Protein AF-A0A956DGK1-F1 (afdb_monomer_lite)

Structure (mmCIF, N/CA/C/O backbone):
data_AF-A0A956DGK1-F1
#
_entry.id   AF-A0A956DGK1-F1
#
loop_
_atom_site.group_PDB
_atom_site.id
_atom_site.type_symbol
_atom_site.label_atom_id
_atom_site.label_alt_id
_atom_site.label_comp_id
_atom_site.label_asym_id
_atom_site.label_entity_id
_atom_site.label_seq_id
_atom_site.pdbx_PDB_ins_code
_atom_site.Cartn_x
_atom_site.Cartn_y
_atom_site.Cartn_z
_atom_site.occupancy
_atom_site.B_iso_or_equiv
_atom_site.auth_seq_id
_atom_site.auth_comp_id
_atom_site.auth_asym_id
_atom_site.auth_atom_id
_atom_site.pdbx_PDB_model_num
ATOM 1 N N . MET A 1 1 ? 42.092 -22.465 -58.057 1.00 45.69 1 MET A N 1
ATOM 2 C CA . MET A 1 1 ? 42.135 -22.242 -56.596 1.00 45.69 1 MET A CA 1
ATOM 3 C C . MET A 1 1 ? 40.710 -22.293 -56.076 1.00 45.69 1 MET A C 1
ATOM 5 O O . MET A 1 1 ? 39.963 -21.349 -56.299 1.00 45.69 1 MET A O 1
ATOM 9 N N . GLY A 1 2 ? 40.297 -23.423 -55.496 1.00 56.75 2 GLY A N 1
ATOM 10 C CA . GLY A 1 2 ? 38.993 -23.524 -54.842 1.00 56.75 2 GLY A CA 1
ATOM 11 C C . GLY A 1 2 ? 39.052 -22.753 -53.530 1.00 56.75 2 GLY A C 1
ATOM 12 O O . GLY A 1 2 ? 39.944 -23.005 -52.725 1.00 56.75 2 GLY A O 1
ATOM 13 N N . LYS A 1 3 ? 38.160 -21.780 -53.335 1.00 62.66 3 LYS A N 1
ATOM 14 C CA . LYS A 1 3 ? 37.975 -21.179 -52.013 1.00 62.66 3 LYS A CA 1
ATOM 15 C C . LYS A 1 3 ? 37.457 -22.295 -51.108 1.00 62.66 3 LYS A C 1
ATOM 17 O O . LYS A 1 3 ? 36.345 -22.768 -51.323 1.00 62.66 3 LYS A O 1
ATOM 22 N N . HIS A 1 4 ? 38.285 -22.762 -50.177 1.00 76.62 4 HIS A N 1
ATOM 23 C CA . HIS A 1 4 ? 37.820 -23.648 -49.119 1.00 76.62 4 HIS A CA 1
ATOM 24 C C . HIS A 1 4 ? 36.720 -22.904 -48.359 1.00 76.62 4 HIS A C 1
ATOM 26 O O . HIS A 1 4 ? 36.929 -21.782 -47.902 1.00 76.62 4 HIS A O 1
ATOM 32 N N . PHE A 1 5 ? 35.524 -23.488 -48.336 1.00 84.69 5 PHE A N 1
ATOM 33 C CA . PHE A 1 5 ? 34.435 -23.020 -47.494 1.00 84.69 5 PHE A CA 1
ATOM 34 C C . PHE A 1 5 ? 34.856 -23.223 -46.041 1.00 84.69 5 PHE A C 1
ATOM 36 O O . PHE A 1 5 ? 35.197 -24.343 -45.662 1.00 84.69 5 PHE A O 1
ATOM 43 N N . ASP A 1 6 ? 34.861 -22.139 -45.273 1.00 89.94 6 ASP A N 1
ATOM 44 C CA . ASP A 1 6 ? 35.128 -22.164 -43.843 1.00 89.94 6 ASP A CA 1
ATOM 45 C C . ASP A 1 6 ? 33.783 -22.158 -43.091 1.00 89.94 6 ASP A C 1
ATOM 47 O O . ASP A 1 6 ? 33.097 -21.128 -43.074 1.00 89.94 6 ASP A O 1
ATOM 51 N N . PRO A 1 7 ? 33.347 -23.306 -42.540 1.00 88.56 7 PRO A N 1
ATOM 52 C CA . PRO A 1 7 ? 32.088 -23.396 -41.813 1.00 88.56 7 PRO A CA 1
ATOM 53 C C . PRO A 1 7 ? 32.087 -22.556 -40.532 1.00 88.56 7 PRO A C 1
ATOM 55 O O . PRO A 1 7 ? 31.020 -22.078 -40.155 1.00 88.56 7 PRO A O 1
ATOM 58 N N . GLU A 1 8 ? 33.239 -22.335 -39.891 1.00 91.50 8 GLU A N 1
ATOM 59 C CA . GLU A 1 8 ? 33.319 -21.560 -38.646 1.00 91.50 8 GLU A CA 1
ATOM 60 C C . GLU A 1 8 ? 32.986 -20.091 -38.916 1.00 91.50 8 GLU A C 1
ATOM 62 O O . GLU A 1 8 ? 32.102 -19.528 -38.272 1.00 91.50 8 GLU A O 1
ATOM 67 N N . TRP A 1 9 ? 33.555 -19.514 -39.981 1.00 91.06 9 TRP A N 1
ATOM 68 C CA . TRP A 1 9 ? 33.209 -18.162 -40.432 1.00 91.06 9 TRP A CA 1
ATOM 69 C C . TRP A 1 9 ? 31.715 -17.999 -40.765 1.00 91.06 9 TRP A C 1
ATOM 71 O O . TRP A 1 9 ? 31.110 -16.958 -40.491 1.00 91.06 9 TRP A O 1
ATOM 81 N N . ALA A 1 10 ? 31.100 -19.015 -41.384 1.00 89.94 10 ALA A N 1
ATOM 82 C CA . ALA A 1 10 ? 29.681 -18.975 -41.733 1.00 89.94 10 ALA A CA 1
ATOM 83 C C . ALA A 1 10 ? 28.777 -19.032 -40.490 1.00 89.94 10 ALA A C 1
ATOM 85 O O . ALA A 1 10 ? 27.761 -18.334 -40.458 1.00 89.94 10 ALA A O 1
ATOM 86 N N . ILE A 1 11 ? 29.158 -19.823 -39.480 1.00 93.00 11 ILE A N 1
ATOM 87 C CA . ILE A 1 11 ? 28.457 -19.918 -38.193 1.00 93.00 11 ILE A CA 1
ATOM 88 C C . ILE A 1 11 ? 28.567 -18.594 -37.434 1.00 93.00 11 ILE A C 1
ATOM 90 O O . ILE A 1 11 ? 27.538 -18.022 -37.095 1.00 93.00 11 ILE A O 1
ATOM 94 N N . GLU A 1 12 ? 29.770 -18.037 -37.274 1.00 92.06 12 GLU A N 1
ATOM 95 C CA . GLU A 1 12 ? 29.965 -16.749 -36.588 1.00 92.06 12 GLU A CA 1
ATOM 96 C C . GLU A 1 12 ? 29.127 -15.629 -37.221 1.00 92.06 12 GLU A C 1
ATOM 98 O O . GLU A 1 12 ? 28.500 -14.816 -36.539 1.00 92.06 12 GLU A O 1
ATOM 103 N N . ARG A 1 13 ? 29.076 -15.586 -38.557 1.00 91.25 13 ARG A N 1
ATOM 104 C CA . ARG A 1 13 ? 28.290 -14.577 -39.271 1.00 91.25 13 ARG A CA 1
ATOM 105 C C . ARG A 1 13 ? 26.786 -14.798 -39.123 1.00 91.25 13 ARG A C 1
ATOM 107 O O . ARG A 1 13 ? 26.038 -13.819 -39.104 1.00 91.25 13 ARG A O 1
ATOM 114 N N . LEU A 1 14 ? 26.345 -16.051 -39.033 1.00 91.38 14 LEU A N 1
ATOM 115 C CA . LEU A 1 14 ? 24.956 -16.387 -38.745 1.00 91.38 14 LEU A CA 1
ATOM 116 C C . LEU A 1 14 ? 24.583 -15.969 -37.317 1.00 91.38 14 LEU A C 1
ATOM 118 O O . LEU A 1 14 ? 23.543 -15.339 -37.145 1.00 91.38 14 LEU A O 1
ATOM 122 N N . ASP A 1 15 ? 25.448 -16.225 -36.337 1.00 91.88 15 ASP A N 1
ATOM 123 C CA . ASP A 1 15 ? 25.237 -15.840 -34.939 1.00 91.88 15 ASP A CA 1
ATOM 124 C C . ASP A 1 15 ? 25.096 -14.324 -34.790 1.00 91.88 15 ASP A C 1
ATOM 126 O O . ASP A 1 15 ? 24.143 -13.859 -34.171 1.00 91.88 15 ASP A O 1
ATOM 130 N N . VAL A 1 16 ? 25.952 -13.533 -35.447 1.00 92.38 16 VAL A N 1
ATOM 131 C CA . VAL A 1 16 ? 25.839 -12.061 -35.449 1.00 92.38 16 VAL A CA 1
ATOM 132 C C . VAL A 1 16 ? 24.508 -11.590 -36.046 1.00 92.38 16 VAL A C 1
ATOM 134 O O . VAL A 1 16 ? 23.887 -10.653 -35.538 1.00 92.38 16 VAL A O 1
ATOM 137 N N . LEU A 1 17 ? 24.046 -12.220 -37.132 1.00 92.62 17 LEU A N 1
ATOM 138 C CA . LEU A 1 17 ? 22.767 -11.869 -37.757 1.00 92.62 17 LEU A CA 1
ATOM 139 C C . LEU A 1 17 ? 21.583 -12.246 -36.862 1.00 92.62 17 LEU A C 1
ATOM 141 O O . LEU A 1 17 ? 20.665 -11.441 -36.704 1.00 92.62 17 LEU A O 1
ATOM 145 N N . ILE A 1 18 ? 21.613 -13.439 -36.267 1.00 91.06 18 ILE A N 1
ATOM 146 C CA . ILE A 1 18 ? 20.592 -13.907 -35.327 1.00 91.06 18 ILE A CA 1
ATOM 147 C C . ILE A 1 18 ? 20.560 -12.994 -34.102 1.00 91.06 18 ILE A C 1
ATOM 149 O O . ILE A 1 18 ? 19.494 -12.502 -33.745 1.00 91.06 18 ILE A O 1
ATOM 153 N N . GLU A 1 19 ? 21.710 -12.694 -33.503 1.00 88.38 19 GLU A N 1
ATOM 154 C CA . GLU A 1 19 ? 21.818 -11.814 -32.343 1.00 88.38 19 GLU A CA 1
ATOM 155 C C . GLU A 1 19 ? 21.294 -10.408 -32.658 1.00 88.38 19 GLU A C 1
ATOM 157 O O . GLU A 1 19 ? 20.508 -9.857 -31.888 1.00 88.38 19 GLU A O 1
ATOM 162 N N . SER A 1 20 ? 21.655 -9.838 -33.812 1.00 90.50 20 SER A N 1
ATOM 163 C CA . SER A 1 20 ? 21.133 -8.540 -34.248 1.00 90.50 20 SER A CA 1
ATOM 164 C C . SER A 1 20 ? 19.610 -8.548 -34.397 1.00 90.50 20 SER A C 1
ATOM 166 O O . SER A 1 20 ? 18.968 -7.557 -34.050 1.00 90.50 20 SER A O 1
ATOM 168 N N . GLN A 1 21 ? 19.023 -9.629 -34.917 1.00 93.00 21 GLN A N 1
ATOM 169 C CA . GLN A 1 21 ? 17.569 -9.744 -35.067 1.00 93.00 21 GLN A CA 1
ATOM 170 C C . GLN A 1 21 ? 16.873 -9.959 -33.723 1.00 93.00 21 GLN A C 1
ATOM 172 O O . GLN A 1 21 ? 15.855 -9.325 -33.455 1.00 93.00 21 GLN A O 1
ATOM 177 N N . ILE A 1 22 ? 17.444 -10.783 -32.842 1.00 87.94 22 ILE A N 1
ATOM 178 C CA . ILE A 1 22 ? 16.945 -10.973 -31.477 1.00 87.94 22 ILE A CA 1
ATOM 179 C C . ILE A 1 22 ? 16.971 -9.642 -30.727 1.00 87.94 22 ILE A C 1
ATOM 181 O O . ILE A 1 22 ? 15.949 -9.253 -30.175 1.00 87.94 22 ILE A O 1
ATOM 185 N N . ARG A 1 23 ? 18.082 -8.896 -30.766 1.00 86.62 23 ARG A N 1
ATOM 186 C CA . ARG A 1 23 ? 18.171 -7.560 -30.155 1.00 86.62 23 ARG A CA 1
ATOM 187 C C . ARG A 1 23 ? 17.167 -6.583 -30.762 1.00 86.62 23 ARG A C 1
ATOM 189 O O . ARG A 1 23 ? 16.589 -5.789 -30.033 1.00 86.62 23 ARG A O 1
ATOM 196 N N . ALA A 1 24 ? 16.921 -6.639 -32.071 1.00 88.00 24 ALA A N 1
ATOM 197 C CA . ALA A 1 24 ? 15.903 -5.800 -32.700 1.00 88.00 24 ALA A CA 1
ATOM 198 C C . ALA A 1 24 ? 14.490 -6.131 -32.188 1.00 88.00 24 ALA A C 1
ATOM 200 O O . ALA A 1 24 ? 13.730 -5.215 -31.885 1.00 88.00 24 ALA A O 1
ATOM 201 N N . ILE A 1 25 ? 14.154 -7.419 -32.040 1.00 88.50 25 ILE A N 1
ATOM 202 C CA . ILE A 1 25 ? 12.865 -7.884 -31.498 1.00 88.50 25 ILE A CA 1
ATOM 203 C C . ILE A 1 25 ? 12.731 -7.521 -30.015 1.00 88.50 25 ILE A C 1
ATOM 205 O O . ILE A 1 25 ? 11.716 -6.957 -29.609 1.00 88.50 25 ILE A O 1
ATOM 209 N N . LEU A 1 26 ? 13.754 -7.818 -29.211 1.00 86.06 26 LEU A N 1
ATOM 210 C CA . LEU A 1 26 ? 13.791 -7.498 -27.785 1.00 86.06 26 LEU A CA 1
ATOM 211 C C . LEU A 1 26 ? 13.841 -5.992 -27.540 1.00 86.06 26 LEU A C 1
ATOM 213 O O . LEU A 1 26 ? 13.340 -5.549 -26.520 1.00 86.06 26 LEU A O 1
ATOM 217 N N . GLY A 1 27 ? 14.335 -5.196 -28.487 1.00 83.75 27 GLY A N 1
ATOM 218 C CA . GLY A 1 27 ? 14.322 -3.739 -28.424 1.00 83.75 27 GLY A CA 1
ATOM 219 C C . GLY A 1 27 ? 12.944 -3.108 -28.655 1.00 83.75 27 GLY A C 1
ATOM 220 O O . GLY A 1 27 ? 12.760 -1.932 -28.332 1.00 83.75 27 GLY A O 1
ATOM 221 N N . VAL A 1 28 ? 11.959 -3.853 -29.180 1.00 88.69 28 VAL A N 1
ATOM 222 C CA . VAL A 1 28 ? 10.604 -3.337 -29.441 1.00 88.69 28 VAL A CA 1
ATOM 223 C C . VAL A 1 28 ? 9.918 -2.967 -28.113 1.00 88.69 28 VAL A C 1
ATOM 225 O O . VAL A 1 28 ? 9.711 -3.847 -27.272 1.00 88.69 28 VAL A O 1
ATOM 228 N N . PRO A 1 29 ? 9.482 -1.705 -27.902 1.00 84.94 29 PRO A N 1
ATOM 229 C CA . PRO A 1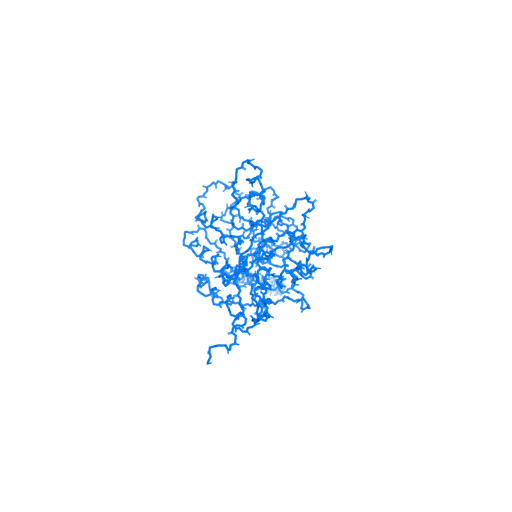 29 ? 8.935 -1.251 -26.615 1.00 84.94 29 PRO A CA 1
ATOM 230 C C . PRO A 1 29 ? 7.759 -2.083 -26.083 1.00 84.94 29 PRO A C 1
ATOM 232 O O . PRO A 1 29 ? 7.614 -2.277 -24.878 1.00 84.94 29 PRO A O 1
ATOM 235 N N . GLN A 1 30 ? 6.900 -2.585 -26.969 1.00 86.06 30 GLN A N 1
ATOM 236 C CA . GLN A 1 30 ? 5.771 -3.448 -26.623 1.00 86.06 30 GLN A CA 1
ATOM 237 C C . GLN A 1 30 ? 6.244 -4.795 -26.065 1.00 86.06 30 GLN A C 1
ATOM 239 O O . GLN A 1 30 ? 5.743 -5.236 -25.033 1.00 86.06 30 GLN A O 1
ATOM 244 N N . VAL A 1 31 ? 7.234 -5.417 -26.714 1.00 87.81 31 VAL A N 1
ATOM 245 C CA . VAL A 1 31 ? 7.815 -6.694 -26.279 1.00 87.81 31 VAL A CA 1
ATOM 246 C C . VAL A 1 31 ? 8.509 -6.512 -24.931 1.00 87.81 31 VAL A C 1
ATOM 248 O O . VAL A 1 31 ? 8.283 -7.296 -24.016 1.00 87.81 31 VAL A O 1
ATOM 251 N N . ARG A 1 32 ? 9.266 -5.424 -24.758 1.00 84.31 32 ARG A N 1
ATOM 252 C CA . ARG A 1 32 ? 9.938 -5.099 -23.491 1.00 84.31 32 ARG A CA 1
ATOM 253 C C . ARG A 1 32 ? 8.979 -4.916 -22.333 1.00 84.31 32 ARG A C 1
ATOM 255 O O . ARG A 1 32 ? 9.221 -5.456 -21.260 1.00 84.31 32 ARG A O 1
ATOM 262 N N . ARG A 1 33 ? 7.890 -4.172 -22.546 1.00 82.88 33 ARG A N 1
ATOM 263 C CA . ARG A 1 33 ? 6.850 -3.996 -21.525 1.00 82.88 33 ARG A CA 1
ATOM 264 C C . ARG A 1 33 ? 6.228 -5.334 -21.147 1.00 82.88 33 ARG A C 1
ATOM 266 O O . ARG A 1 33 ? 6.151 -5.632 -19.965 1.00 82.88 33 ARG A O 1
ATOM 273 N N . LEU A 1 34 ? 5.888 -6.166 -22.132 1.00 87.56 34 LEU A N 1
ATOM 274 C CA . LEU A 1 34 ? 5.334 -7.497 -21.884 1.00 87.56 34 LEU A CA 1
ATOM 275 C C . LEU A 1 34 ? 6.300 -8.383 -21.079 1.00 87.56 34 LEU A C 1
ATOM 277 O O . LEU A 1 34 ? 5.892 -9.002 -20.099 1.00 87.56 34 LEU A O 1
ATOM 281 N N . ILE A 1 35 ? 7.582 -8.413 -21.456 1.00 87.19 35 ILE A N 1
ATOM 282 C CA . ILE A 1 35 ? 8.629 -9.147 -20.730 1.00 87.19 35 ILE A CA 1
ATOM 283 C C . ILE A 1 35 ? 8.750 -8.627 -19.294 1.00 87.19 35 ILE A C 1
ATOM 285 O O . ILE A 1 35 ? 8.754 -9.426 -18.360 1.00 87.19 35 ILE A O 1
ATOM 289 N N . ALA A 1 36 ? 8.807 -7.307 -19.103 1.00 83.19 36 ALA A N 1
ATOM 290 C CA . ALA A 1 36 ? 8.914 -6.688 -17.784 1.00 83.19 36 ALA A CA 1
ATOM 291 C C . ALA A 1 36 ? 7.706 -7.014 -16.889 1.00 83.19 36 ALA A C 1
ATOM 293 O O . ALA A 1 36 ? 7.895 -7.368 -15.724 1.00 83.19 36 ALA A O 1
ATOM 294 N N . THR A 1 37 ? 6.482 -6.962 -17.425 1.00 88.25 37 THR A N 1
ATOM 295 C CA . THR A 1 37 ? 5.251 -7.348 -16.716 1.00 88.25 37 THR A CA 1
ATOM 296 C C . THR A 1 37 ? 5.302 -8.813 -16.284 1.00 88.25 37 THR A C 1
ATOM 298 O O . THR A 1 37 ? 5.127 -9.117 -15.106 1.00 88.25 37 THR A O 1
ATOM 301 N N . TRP A 1 38 ? 5.612 -9.740 -17.196 1.00 91.19 38 TRP A N 1
ATOM 302 C CA . TRP A 1 38 ? 5.659 -11.166 -16.855 1.00 91.19 38 TRP A CA 1
ATOM 303 C C . TRP A 1 38 ? 6.792 -11.518 -15.894 1.00 91.19 38 TRP A C 1
ATOM 305 O O . TRP A 1 38 ? 6.588 -12.329 -14.994 1.00 91.19 38 TRP A O 1
ATOM 315 N N . ARG A 1 39 ? 7.960 -10.877 -16.016 1.00 87.44 39 ARG A N 1
ATOM 316 C CA . ARG A 1 39 ? 9.048 -11.016 -15.036 1.00 87.44 39 ARG A CA 1
ATOM 317 C C . ARG A 1 39 ? 8.650 -10.474 -13.666 1.00 87.44 39 ARG A C 1
ATOM 319 O O . ARG A 1 39 ? 8.969 -11.093 -12.659 1.00 87.44 39 ARG A O 1
ATOM 326 N N . SER A 1 40 ? 7.923 -9.360 -13.626 1.00 87.69 40 SER A N 1
ATOM 327 C CA . SER A 1 40 ? 7.390 -8.795 -12.383 1.00 87.69 40 SER A CA 1
ATOM 328 C C . SER A 1 40 ? 6.419 -9.760 -11.701 1.00 87.69 40 SER A C 1
ATOM 330 O O . SER A 1 40 ? 6.536 -10.012 -10.504 1.00 87.69 40 SER A O 1
ATOM 332 N N . ILE A 1 41 ? 5.502 -10.354 -12.470 1.00 91.12 41 ILE A N 1
ATOM 333 C CA . ILE A 1 41 ? 4.571 -11.373 -11.972 1.00 91.12 41 ILE A CA 1
ATOM 334 C C . ILE A 1 41 ? 5.342 -12.596 -11.468 1.00 91.12 41 ILE A C 1
ATOM 336 O O . ILE A 1 41 ? 5.091 -13.039 -10.352 1.00 91.12 41 ILE A O 1
ATOM 340 N N . ALA A 1 42 ? 6.302 -13.110 -12.242 1.00 89.88 42 ALA A N 1
ATOM 341 C CA . ALA A 1 42 ? 7.121 -14.253 -11.841 1.00 89.88 42 ALA A CA 1
ATOM 342 C C . ALA A 1 42 ? 7.873 -13.976 -10.530 1.00 89.88 42 ALA A C 1
ATOM 344 O O . ALA A 1 42 ? 7.792 -14.774 -9.603 1.00 89.88 42 ALA A O 1
ATOM 345 N N . HIS A 1 43 ? 8.503 -12.804 -10.407 1.00 85.94 43 HIS A N 1
ATOM 346 C CA . HIS A 1 43 ? 9.193 -12.394 -9.186 1.00 85.94 43 HIS A CA 1
ATOM 347 C C . HIS A 1 43 ? 8.254 -12.332 -7.974 1.00 85.94 43 HIS A C 1
ATOM 349 O O . HIS A 1 43 ? 8.618 -12.759 -6.878 1.00 85.94 43 HIS A O 1
ATOM 355 N N . LEU A 1 44 ? 7.035 -11.812 -8.157 1.00 88.00 44 LEU A N 1
ATOM 356 C CA . LEU A 1 44 ? 6.037 -11.790 -7.093 1.00 88.00 44 LEU A CA 1
ATOM 357 C C . LEU A 1 44 ? 5.628 -13.213 -6.700 1.00 88.00 44 LEU A C 1
ATOM 359 O O . LEU A 1 44 ? 5.641 -13.524 -5.517 1.00 88.00 44 LEU A O 1
ATOM 363 N N . VAL A 1 45 ? 5.325 -14.080 -7.672 1.00 90.69 45 VAL A N 1
ATOM 364 C CA . VAL A 1 45 ? 4.957 -15.490 -7.446 1.00 90.69 45 VAL A CA 1
ATOM 365 C C . VAL A 1 45 ? 6.062 -16.242 -6.700 1.00 90.69 45 VAL A C 1
ATOM 367 O O . VAL A 1 45 ? 5.763 -16.962 -5.757 1.00 90.69 45 VAL A O 1
ATOM 370 N N . GLU A 1 46 ? 7.329 -16.038 -7.060 1.00 86.69 46 GLU A N 1
ATOM 371 C CA . GLU A 1 46 ? 8.482 -16.635 -6.369 1.00 86.69 46 GLU A CA 1
ATOM 372 C C . GLU A 1 46 ? 8.648 -16.133 -4.929 1.00 86.69 46 GLU A C 1
ATOM 374 O O . GLU A 1 46 ? 9.153 -16.850 -4.063 1.00 86.69 46 GLU A O 1
ATOM 379 N N . ALA A 1 47 ? 8.246 -14.890 -4.654 1.00 81.94 47 ALA A N 1
ATOM 380 C CA . ALA A 1 47 ? 8.266 -14.337 -3.306 1.00 81.94 47 ALA A CA 1
ATOM 381 C C . ALA A 1 47 ? 7.105 -14.844 -2.436 1.00 81.94 47 ALA A C 1
ATOM 383 O O . ALA A 1 47 ? 7.196 -14.758 -1.206 1.00 81.94 47 ALA A O 1
ATOM 384 N N . LEU A 1 48 ? 6.039 -15.359 -3.056 1.00 86.06 48 LEU A N 1
ATOM 385 C CA . LEU A 1 48 ? 4.919 -15.984 -2.368 1.00 86.06 48 LEU A CA 1
ATOM 386 C C . LEU A 1 48 ? 5.264 -17.423 -1.990 1.00 86.06 48 LEU A C 1
ATOM 388 O O . LEU A 1 48 ? 5.830 -18.191 -2.760 1.00 86.06 48 LEU A O 1
ATOM 392 N N . ASP A 1 49 ? 4.892 -17.793 -0.772 1.00 82.25 49 ASP A N 1
ATOM 393 C CA . ASP A 1 49 ? 4.917 -19.182 -0.340 1.00 82.25 49 ASP A CA 1
ATOM 394 C C . ASP A 1 49 ? 3.547 -19.801 -0.615 1.00 82.25 49 ASP A C 1
ATOM 396 O O . ASP A 1 49 ? 2.557 -19.240 -0.136 1.00 82.25 49 ASP A O 1
ATOM 400 N N . PRO A 1 50 ? 3.464 -20.922 -1.355 1.00 84.44 50 PRO A N 1
ATOM 401 C CA . PRO A 1 50 ? 2.193 -21.593 -1.614 1.00 84.44 50 PRO A CA 1
ATOM 402 C C . PRO A 1 50 ? 1.465 -22.031 -0.334 1.00 84.44 50 PRO A C 1
ATOM 404 O O . PRO A 1 50 ? 0.245 -22.174 -0.364 1.00 84.44 50 PRO A O 1
ATOM 407 N N . ASP A 1 51 ? 2.184 -22.203 0.780 1.00 85.75 51 ASP A N 1
ATOM 408 C CA . ASP A 1 51 ? 1.608 -22.579 2.073 1.00 85.75 51 ASP A CA 1
ATOM 409 C C . ASP A 1 51 ? 1.210 -21.362 2.930 1.00 85.75 51 ASP A C 1
ATOM 411 O O . ASP A 1 51 ? 0.532 -21.504 3.953 1.00 85.75 51 ASP A O 1
ATOM 415 N N . ALA A 1 52 ? 1.620 -20.148 2.544 1.00 83.31 52 ALA A N 1
ATOM 416 C CA . ALA A 1 52 ? 1.216 -18.939 3.249 1.00 83.31 52 ALA A CA 1
ATOM 417 C C . ALA A 1 52 ? -0.237 -18.568 2.899 1.00 83.31 52 ALA A C 1
ATOM 419 O O . ALA A 1 52 ? -0.670 -18.739 1.760 1.00 83.31 52 ALA A O 1
ATOM 420 N N . PRO A 1 53 ? -0.999 -17.977 3.838 1.00 84.00 53 PRO A N 1
ATOM 421 C CA . PRO A 1 53 ? -2.365 -17.523 3.587 1.00 84.00 53 PRO A CA 1
ATOM 422 C C . PRO A 1 53 ? -2.372 -16.192 2.813 1.00 84.00 53 PRO A C 1
ATOM 424 O O . PRO A 1 53 ? -2.907 -15.187 3.283 1.00 84.00 53 PRO A O 1
ATOM 427 N N . VAL A 1 54 ? -1.724 -16.174 1.647 1.00 84.56 54 VAL A N 1
ATOM 428 C CA . VAL A 1 54 ? -1.653 -15.048 0.716 1.00 84.56 54 VAL A CA 1
ATOM 429 C C . VAL A 1 54 ? -2.119 -15.541 -0.647 1.00 84.56 54 VAL A C 1
ATOM 431 O O . VAL A 1 54 ? -1.536 -16.454 -1.221 1.00 84.56 54 VAL A O 1
ATOM 434 N N . SER A 1 55 ? -3.171 -14.923 -1.174 1.00 86.31 55 SER A N 1
ATOM 435 C CA . SER A 1 55 ? -3.687 -15.222 -2.508 1.00 86.31 55 SER A CA 1
ATOM 436 C C . SER A 1 55 ? -3.283 -14.121 -3.480 1.00 86.31 55 SER A C 1
ATOM 438 O O . SER A 1 55 ? -3.362 -12.937 -3.155 1.00 86.31 55 SER A O 1
ATOM 440 N N . LEU A 1 56 ? -2.874 -14.519 -4.683 1.00 88.69 56 LEU A N 1
ATOM 441 C CA . LEU A 1 56 ? -2.591 -13.615 -5.791 1.00 88.69 56 LEU A CA 1
ATOM 442 C C . LEU A 1 56 ? -3.683 -13.767 -6.848 1.00 88.69 56 LEU A C 1
ATOM 444 O O . LEU A 1 56 ? -3.940 -14.875 -7.314 1.00 88.69 56 LEU A O 1
ATOM 448 N N . ALA A 1 57 ? -4.282 -12.653 -7.255 1.00 89.31 57 ALA A N 1
ATOM 449 C CA . ALA A 1 57 ? -5.105 -12.581 -8.454 1.00 89.31 57 ALA A CA 1
ATOM 450 C C . ALA A 1 57 ? -4.462 -11.635 -9.464 1.00 89.31 57 ALA A C 1
ATOM 452 O O . ALA A 1 57 ? -3.847 -10.633 -9.095 1.00 89.31 57 ALA A O 1
ATOM 453 N N . LEU A 1 58 ? -4.625 -11.964 -10.742 1.00 90.56 58 LEU A N 1
ATOM 454 C CA . LEU A 1 58 ? -4.163 -11.146 -11.852 1.00 90.56 58 LEU A CA 1
ATOM 455 C C . LEU A 1 58 ? -5.376 -10.584 -12.581 1.00 90.56 58 LEU A C 1
ATOM 457 O O . LEU A 1 58 ? -6.263 -11.331 -12.993 1.00 90.56 58 LEU A O 1
ATOM 461 N N . LEU A 1 59 ? -5.384 -9.268 -12.759 1.00 88.31 59 LEU A N 1
ATOM 462 C CA . LEU A 1 59 ? -6.350 -8.573 -13.592 1.00 88.31 59 LEU A CA 1
ATOM 463 C C . LEU A 1 59 ? -5.614 -7.995 -14.796 1.00 88.31 59 LEU A C 1
ATOM 465 O O . LEU A 1 59 ? -4.731 -7.154 -14.641 1.00 88.31 59 LEU A O 1
ATOM 469 N N . ALA A 1 60 ? -5.994 -8.433 -15.992 1.00 87.94 60 ALA A N 1
ATOM 470 C CA . ALA A 1 60 ? -5.551 -7.789 -17.217 1.00 87.94 60 ALA A CA 1
ATOM 471 C C . ALA A 1 60 ? -6.413 -6.545 -17.463 1.00 87.94 60 ALA A C 1
ATOM 473 O O . ALA A 1 60 ? -7.634 -6.646 -17.563 1.00 87.94 60 ALA A O 1
ATOM 474 N N . CYS A 1 61 ? -5.770 -5.387 -17.550 1.00 84.94 61 CYS A N 1
ATOM 475 C CA . CYS A 1 61 ? -6.397 -4.099 -17.822 1.00 84.94 61 CYS A CA 1
ATOM 476 C C . CYS A 1 61 ? -5.433 -3.295 -18.701 1.00 84.94 61 CYS A C 1
ATOM 478 O O . CYS A 1 61 ? -4.222 -3.332 -18.458 1.00 84.94 61 CYS A O 1
ATOM 480 N N . ALA A 1 62 ? -5.923 -2.638 -19.755 1.00 82.88 62 ALA A N 1
ATOM 481 C CA . ALA A 1 62 ? -5.048 -1.816 -20.579 1.00 82.88 62 ALA A CA 1
ATOM 482 C C . ALA A 1 62 ? -4.666 -0.519 -19.843 1.00 82.88 62 ALA A C 1
ATOM 484 O O . ALA A 1 62 ? -5.346 -0.066 -18.922 1.00 82.88 62 ALA A O 1
ATOM 485 N N . SER A 1 63 ? -3.561 0.102 -20.262 1.00 76.69 63 SER A N 1
ATOM 486 C CA . SER A 1 63 ? -3.169 1.417 -19.738 1.00 76.69 63 SER A CA 1
ATOM 487 C C . SER A 1 63 ? -4.274 2.438 -20.008 1.00 76.69 63 SER A C 1
ATOM 489 O O . SER A 1 63 ? -4.853 2.459 -21.095 1.00 76.69 63 SER A O 1
ATOM 491 N N . GLY A 1 64 ? -4.586 3.248 -18.999 1.00 75.69 64 GLY A N 1
ATOM 492 C CA . GLY A 1 64 ? -5.695 4.201 -19.033 1.00 75.69 64 GLY A CA 1
ATOM 493 C C . GLY A 1 64 ? -7.093 3.607 -18.808 1.00 75.69 64 GLY A C 1
ATOM 494 O O . GLY A 1 64 ? -8.008 4.372 -18.530 1.00 75.69 64 GLY A O 1
ATOM 495 N N . GLU A 1 65 ? -7.280 2.282 -18.863 1.00 82.00 65 GLU A N 1
ATOM 496 C CA . GLU A 1 65 ? -8.585 1.657 -18.569 1.00 82.00 65 GLU A CA 1
ATOM 497 C C . GLU A 1 65 ? -8.838 1.496 -17.067 1.00 82.00 65 GLU A C 1
ATOM 499 O O . GLU A 1 65 ? -9.985 1.367 -16.639 1.00 82.00 65 GLU A O 1
ATOM 504 N N . LEU A 1 66 ? -7.780 1.504 -16.249 1.00 79.25 66 LEU A N 1
ATOM 505 C CA . LEU A 1 66 ? -7.930 1.476 -14.801 1.00 79.25 66 LEU A CA 1
ATOM 506 C C . LEU A 1 66 ? -8.288 2.878 -14.295 1.00 79.25 66 LEU A C 1
ATOM 508 O O . LEU A 1 66 ? -7.412 3.667 -13.929 1.00 79.25 66 LEU A O 1
ATOM 512 N N . ASP A 1 67 ? -9.584 3.172 -14.286 1.00 82.38 67 ASP A N 1
ATOM 513 C CA . ASP A 1 67 ? -10.172 4.306 -13.577 1.00 82.38 67 ASP A CA 1
ATOM 514 C C . ASP A 1 67 ? -10.901 3.852 -12.291 1.00 82.38 67 ASP A C 1
ATOM 516 O O . ASP A 1 67 ? -10.781 2.704 -11.846 1.00 82.38 67 ASP A O 1
ATOM 520 N N . ALA A 1 68 ? -11.610 4.775 -11.638 1.00 78.25 68 ALA A N 1
ATOM 521 C CA . ALA A 1 68 ? -12.269 4.524 -10.362 1.00 78.25 68 ALA A CA 1
ATOM 522 C C . ALA A 1 68 ? -13.326 3.409 -10.414 1.00 78.25 68 ALA A C 1
ATOM 524 O O . ALA A 1 68 ? -13.431 2.644 -9.454 1.00 78.25 68 ALA A O 1
ATOM 525 N N . ASP A 1 69 ? -14.100 3.290 -11.494 1.00 83.31 69 ASP A N 1
ATOM 526 C CA . ASP A 1 69 ? -15.235 2.365 -11.542 1.00 83.31 69 ASP A CA 1
ATOM 527 C C . ASP A 1 69 ? -14.797 0.904 -11.773 1.00 83.31 69 ASP A C 1
ATOM 529 O O . ASP A 1 69 ? -15.201 0.040 -10.983 1.00 83.31 69 ASP A O 1
ATOM 533 N N . PRO A 1 70 ? -13.916 0.579 -12.744 1.00 84.19 70 PRO A N 1
ATOM 534 C CA . PRO A 1 70 ? -13.323 -0.749 -12.866 1.00 84.19 70 PRO A CA 1
ATOM 535 C C . PRO A 1 70 ? -12.539 -1.147 -11.616 1.00 84.19 70 PRO A C 1
ATOM 537 O O . PRO A 1 70 ? -12.691 -2.271 -11.137 1.00 84.19 70 PRO A O 1
ATOM 540 N N . LEU A 1 71 ? -11.756 -0.228 -11.031 1.00 83.06 71 LEU A N 1
ATOM 541 C CA . LEU A 1 71 ? -11.042 -0.504 -9.783 1.00 83.06 71 LEU A CA 1
ATOM 542 C C . LEU A 1 71 ? -12.016 -0.833 -8.647 1.00 83.06 71 LEU A C 1
ATOM 544 O O . LEU A 1 71 ? -11.790 -1.780 -7.892 1.00 83.06 71 LEU A O 1
ATOM 548 N N . ARG A 1 72 ? -13.117 -0.083 -8.530 1.00 83.56 72 ARG A N 1
ATOM 549 C CA . ARG A 1 72 ? -14.157 -0.338 -7.530 1.00 83.56 72 ARG A CA 1
ATOM 550 C C . ARG A 1 72 ? -14.762 -1.724 -7.715 1.00 83.56 72 ARG A C 1
ATOM 552 O O . ARG A 1 72 ? -14.830 -2.468 -6.741 1.00 83.56 72 ARG A O 1
ATOM 559 N N . ALA A 1 73 ? -15.138 -2.092 -8.938 1.00 85.56 73 ALA A N 1
ATOM 560 C CA . ALA A 1 73 ? -15.694 -3.410 -9.233 1.00 85.56 73 ALA A CA 1
ATOM 561 C C . ALA A 1 73 ? -14.728 -4.543 -8.839 1.00 85.56 73 ALA A C 1
ATOM 563 O O . ALA A 1 73 ? -15.136 -5.528 -8.224 1.00 85.56 73 ALA A O 1
ATOM 564 N N . VAL A 1 74 ? -13.434 -4.375 -9.121 1.00 84.88 74 VAL A N 1
ATOM 565 C CA . VAL A 1 74 ? -12.380 -5.341 -8.767 1.00 84.88 74 VAL A CA 1
ATOM 566 C C . VAL A 1 74 ? -12.216 -5.467 -7.254 1.00 84.88 74 VAL A C 1
ATOM 568 O O . VAL A 1 74 ? -12.127 -6.579 -6.730 1.00 84.88 74 VAL A O 1
ATOM 571 N N . LEU A 1 75 ? -12.203 -4.339 -6.540 1.00 83.81 75 LEU A N 1
ATOM 572 C CA . LEU A 1 75 ? -12.071 -4.311 -5.083 1.00 83.81 75 LEU A CA 1
ATOM 573 C C . LEU A 1 75 ? -13.324 -4.825 -4.359 1.00 83.81 75 LEU A C 1
ATOM 575 O O . LEU A 1 75 ? -13.230 -5.348 -3.248 1.00 83.81 75 LEU A O 1
ATOM 579 N N . GLU A 1 76 ? -14.494 -4.712 -4.984 1.00 83.19 76 GLU A N 1
ATOM 580 C CA . GLU A 1 76 ? -15.763 -5.224 -4.466 1.00 83.19 76 GLU A CA 1
ATOM 581 C C . GLU A 1 76 ? -15.981 -6.712 -4.732 1.00 83.19 76 GLU A C 1
ATOM 583 O O . GLU A 1 76 ? -16.674 -7.361 -3.944 1.00 83.19 76 GLU A O 1
ATOM 588 N N . ALA A 1 77 ? -15.391 -7.261 -5.797 1.00 81.75 77 ALA A N 1
ATOM 589 C CA . ALA A 1 77 ? -15.666 -8.621 -6.250 1.00 81.75 77 ALA A CA 1
ATOM 590 C C . ALA A 1 77 ? -15.509 -9.693 -5.148 1.00 81.75 77 ALA A C 1
ATOM 592 O O . ALA A 1 77 ? -16.468 -10.446 -4.954 1.00 81.75 77 ALA A O 1
ATOM 593 N N . PRO A 1 78 ? -14.420 -9.733 -4.346 1.00 78.06 78 PRO A N 1
ATOM 594 C CA . PRO A 1 78 ? -14.299 -10.732 -3.280 1.00 78.06 78 PRO A CA 1
ATOM 595 C C . PRO A 1 78 ? -15.373 -10.576 -2.201 1.00 78.06 78 PRO A C 1
ATOM 597 O O . PRO A 1 78 ? -15.911 -11.545 -1.673 1.00 78.06 78 PRO A O 1
ATOM 600 N N . CYS A 1 79 ? -15.752 -9.331 -1.894 1.00 72.81 79 CYS A N 1
ATOM 601 C CA . CYS A 1 79 ? -16.769 -9.075 -0.880 1.00 72.81 79 CYS A CA 1
ATOM 602 C C . CYS A 1 79 ? -18.139 -9.635 -1.278 1.00 72.81 79 CYS A C 1
ATOM 604 O O . CYS A 1 79 ? -18.916 -9.977 -0.385 1.00 72.81 79 CYS A O 1
ATOM 606 N N . ALA A 1 80 ? -18.442 -9.687 -2.578 1.00 75.31 80 ALA A N 1
ATOM 607 C CA . ALA A 1 80 ? -19.696 -10.217 -3.102 1.00 75.31 80 ALA A CA 1
ATOM 608 C C . ALA A 1 80 ? -19.717 -11.755 -3.139 1.00 75.31 80 ALA A C 1
ATOM 610 O O . ALA A 1 80 ? -20.775 -12.344 -2.928 1.00 75.31 80 ALA A O 1
ATOM 611 N N . SER A 1 81 ? -18.570 -12.405 -3.364 1.00 73.94 81 SER A N 1
ATOM 612 C CA . SER A 1 81 ? -18.435 -13.871 -3.364 1.00 73.94 81 SER A CA 1
ATOM 613 C C . SER A 1 81 ? -18.248 -14.478 -1.969 1.00 73.94 81 SER A C 1
ATOM 615 O O . SER A 1 81 ? -18.322 -15.695 -1.819 1.00 73.94 81 SER A O 1
ATOM 617 N N . GLY A 1 82 ? -18.038 -13.648 -0.940 1.00 75.31 82 GLY A N 1
ATOM 618 C CA . GLY A 1 82 ? -17.707 -14.105 0.414 1.00 75.31 82 GLY A CA 1
ATOM 619 C C . GLY A 1 82 ? -16.213 -14.373 0.620 1.00 75.31 82 GLY A C 1
ATOM 620 O O . GLY A 1 82 ? -15.815 -14.795 1.706 1.00 75.31 82 GLY A O 1
ATOM 621 N N . ASP A 1 83 ? -15.397 -14.079 -0.389 1.00 82.00 83 ASP A N 1
ATOM 622 C CA . ASP A 1 83 ? -13.944 -14.137 -0.325 1.00 82.00 83 ASP A CA 1
ATOM 623 C C . ASP A 1 83 ? -13.374 -12.979 0.521 1.00 82.00 83 ASP A C 1
ATOM 625 O O . ASP A 1 83 ? -14.016 -11.932 0.704 1.00 82.00 83 ASP A O 1
ATOM 629 N N . PRO A 1 84 ? -12.155 -13.135 1.069 1.00 79.12 84 PRO A N 1
ATOM 630 C CA . PRO A 1 84 ? -11.487 -12.053 1.780 1.00 79.12 84 PRO A CA 1
ATOM 631 C C . PRO A 1 84 ? -11.244 -10.849 0.849 1.00 79.12 84 PRO A C 1
ATOM 633 O O . PRO A 1 84 ? -10.859 -11.031 -0.306 1.00 79.12 84 PRO A O 1
ATOM 636 N N . PRO A 1 85 ? -11.437 -9.607 1.330 1.00 85.94 85 PRO A N 1
ATOM 637 C CA . PRO A 1 85 ? -11.202 -8.416 0.523 1.00 85.94 85 PRO A CA 1
ATOM 638 C C . PRO A 1 85 ? -9.714 -8.227 0.210 1.00 85.94 85 PRO A C 1
ATOM 640 O O . PRO A 1 85 ? -8.837 -8.616 0.987 1.00 85.94 85 PRO A O 1
ATOM 643 N N . TRP A 1 86 ? -9.436 -7.563 -0.911 1.00 87.81 86 TRP A N 1
ATOM 644 C CA . TRP A 1 86 ? -8.079 -7.195 -1.305 1.00 87.81 86 TRP A CA 1
ATOM 645 C C . TRP A 1 86 ? -7.505 -6.124 -0.371 1.00 87.81 86 TRP A C 1
ATOM 647 O O . TRP A 1 86 ? -8.105 -5.072 -0.173 1.00 87.81 86 TRP A O 1
ATOM 657 N N . THR A 1 87 ? -6.316 -6.374 0.177 1.00 86.56 87 THR A N 1
ATOM 658 C CA . THR A 1 87 ? -5.605 -5.440 1.074 1.00 86.56 87 THR A CA 1
ATOM 659 C C . THR A 1 87 ? -4.505 -4.654 0.363 1.00 86.56 87 THR A C 1
ATOM 661 O O . THR A 1 87 ? -4.134 -3.563 0.801 1.00 86.56 87 THR A O 1
ATOM 664 N N . LEU A 1 88 ? -3.981 -5.201 -0.733 1.00 91.94 88 LEU A N 1
ATOM 665 C CA . LEU A 1 88 ? -2.882 -4.656 -1.517 1.00 91.94 88 LEU A CA 1
ATOM 666 C C . LEU A 1 88 ? -3.169 -4.873 -3.002 1.00 91.94 88 LEU A C 1
ATOM 668 O O . LEU A 1 88 ? -3.516 -5.979 -3.411 1.00 91.94 88 LEU A O 1
ATOM 672 N N . CYS A 1 89 ? -2.978 -3.838 -3.812 1.00 92.94 89 CYS A N 1
ATOM 673 C CA . CYS A 1 89 ? -3.049 -3.928 -5.264 1.00 92.94 89 CYS A CA 1
ATOM 674 C C . CYS A 1 89 ? -1.786 -3.329 -5.873 1.00 92.94 89 CYS A C 1
ATOM 676 O O . CYS A 1 89 ? -1.434 -2.180 -5.604 1.00 92.94 89 CYS A O 1
ATOM 678 N N . VAL A 1 90 ? -1.105 -4.115 -6.701 1.00 92.00 90 VAL A N 1
ATOM 679 C CA . VAL A 1 90 ? 0.047 -3.656 -7.476 1.00 92.00 90 VAL A CA 1
ATOM 680 C C . VAL A 1 90 ? -0.461 -3.260 -8.848 1.00 92.00 90 VAL A C 1
ATOM 682 O O . VAL A 1 90 ? -0.993 -4.099 -9.572 1.00 92.00 90 VAL A O 1
ATOM 685 N N . VAL A 1 91 ? -0.315 -1.986 -9.193 1.00 90.25 91 VAL A N 1
ATOM 686 C CA . VAL A 1 91 ? -0.696 -1.487 -10.509 1.00 90.25 91 VAL A CA 1
ATOM 687 C C . VAL A 1 91 ? 0.548 -1.459 -11.380 1.00 90.25 91 VAL A C 1
ATOM 689 O O . VAL A 1 91 ? 1.499 -0.716 -11.125 1.00 90.25 91 VAL A O 1
ATOM 692 N N . ASP A 1 92 ? 0.541 -2.307 -12.405 1.00 87.50 92 ASP A N 1
ATOM 693 C CA . ASP A 1 92 ? 1.642 -2.476 -13.351 1.00 87.50 92 ASP A CA 1
ATOM 694 C C . ASP A 1 92 ? 1.609 -1.405 -14.461 1.00 87.50 92 ASP A C 1
ATOM 696 O O . ASP A 1 92 ? 1.720 -1.689 -15.655 1.00 87.50 92 ASP A O 1
ATOM 700 N N . GLU A 1 93 ? 1.456 -0.147 -14.057 1.00 83.94 93 GLU A N 1
ATOM 701 C CA . GLU A 1 93 ? 1.414 1.025 -14.929 1.00 83.94 93 GLU A CA 1
ATOM 702 C C . GLU A 1 93 ? 2.397 2.079 -14.414 1.00 83.94 93 GLU A C 1
ATOM 704 O O . GLU A 1 93 ? 2.603 2.218 -13.204 1.00 83.94 93 GLU A O 1
ATOM 709 N N . ASP A 1 94 ? 3.023 2.798 -15.342 1.00 77.12 94 ASP A N 1
ATOM 710 C CA . ASP A 1 94 ? 3.862 3.942 -15.008 1.00 77.12 94 ASP A CA 1
ATOM 711 C C . ASP A 1 94 ? 2.974 5.187 -14.990 1.00 77.12 94 ASP A C 1
ATOM 713 O O . ASP A 1 94 ? 2.426 5.582 -16.020 1.00 77.12 94 ASP A O 1
ATOM 717 N N . ILE A 1 95 ? 2.802 5.794 -13.815 1.00 78.12 95 ILE A N 1
ATOM 718 C CA . ILE A 1 95 ? 2.032 7.036 -13.705 1.00 78.12 95 ILE A CA 1
ATOM 719 C C . ILE A 1 95 ? 2.863 8.182 -14.289 1.00 78.12 95 ILE A C 1
ATOM 721 O O . ILE A 1 95 ? 3.888 8.575 -13.722 1.00 78.12 95 ILE A O 1
ATOM 725 N N . ALA A 1 96 ? 2.394 8.744 -15.402 1.00 71.81 96 ALA A N 1
ATOM 726 C CA . ALA A 1 96 ? 2.987 9.926 -16.012 1.00 71.81 96 ALA A CA 1
ATOM 727 C C . ALA A 1 96 ? 2.641 11.199 -15.217 1.00 71.81 96 ALA A C 1
ATOM 729 O O . ALA A 1 96 ? 1.551 11.342 -14.665 1.00 71.81 96 ALA A O 1
ATOM 730 N N . ARG A 1 97 ? 3.559 12.171 -15.156 1.00 65.12 97 ARG A N 1
ATOM 731 C CA . ARG A 1 97 ? 3.393 13.396 -14.353 1.00 65.12 97 ARG A CA 1
ATOM 732 C C . ARG A 1 97 ? 2.588 14.476 -15.082 1.00 65.12 97 ARG A C 1
ATOM 734 O O . ARG A 1 97 ? 3.057 15.596 -15.262 1.00 65.12 97 ARG A O 1
ATOM 741 N N . HIS A 1 98 ? 1.348 14.176 -15.472 1.00 73.31 98 HIS A N 1
ATOM 742 C CA . HIS A 1 98 ? 0.417 15.171 -16.024 1.00 73.31 98 HIS A CA 1
ATOM 743 C C . HIS A 1 98 ? -0.878 15.306 -15.211 1.00 73.31 98 HIS A C 1
ATOM 745 O O . HIS A 1 98 ? -1.205 14.505 -14.342 1.00 73.31 98 HIS A O 1
ATOM 751 N N . ARG A 1 99 ? -1.625 16.388 -15.462 1.00 71.50 99 ARG A N 1
ATOM 752 C CA . ARG A 1 99 ? -2.800 16.777 -14.660 1.00 71.50 99 ARG A CA 1
ATOM 753 C C . ARG A 1 99 ? -3.939 15.752 -14.690 1.00 71.50 99 ARG A C 1
ATOM 755 O O . ARG A 1 99 ? -4.626 15.589 -13.687 1.00 71.50 99 ARG A O 1
ATOM 762 N N . GLU A 1 100 ? -4.156 15.103 -15.828 1.00 80.06 100 GLU A N 1
ATOM 763 C CA . GLU A 1 100 ? -5.181 14.061 -15.984 1.00 80.06 100 GLU A CA 1
ATOM 764 C C . GLU A 1 100 ? -4.891 12.855 -15.081 1.00 80.06 100 GLU A C 1
ATOM 766 O O . GLU A 1 100 ? -5.771 12.410 -14.344 1.00 80.06 100 GLU A O 1
ATOM 771 N N . GLU A 1 101 ? -3.625 12.437 -15.012 1.00 81.50 101 GLU A N 1
ATOM 772 C CA . GLU A 1 101 ? -3.171 11.385 -14.100 1.00 81.50 101 GLU A CA 1
ATOM 773 C C . GLU A 1 101 ? -3.385 11.753 -12.638 1.00 81.50 101 GLU A C 1
ATOM 775 O O . GLU A 1 101 ? -3.724 10.894 -11.832 1.00 81.50 101 GLU A O 1
ATOM 780 N N . ALA A 1 102 ? -3.253 13.031 -12.268 1.00 80.81 102 ALA A N 1
ATOM 781 C CA . ALA A 1 102 ? -3.537 13.459 -10.900 1.00 80.81 102 ALA A CA 1
ATOM 782 C C . ALA A 1 102 ? -5.013 13.282 -10.528 1.00 80.81 102 ALA A C 1
ATOM 784 O O . ALA A 1 102 ? -5.321 12.851 -9.415 1.00 80.81 102 ALA A O 1
ATOM 785 N N . GLY A 1 103 ? -5.925 13.557 -11.465 1.00 84.00 103 GLY A N 1
ATOM 786 C CA . GLY A 1 103 ? -7.348 13.268 -11.290 1.00 84.00 103 GLY A CA 1
ATOM 787 C C . GLY A 1 103 ? -7.606 11.771 -11.116 1.00 84.00 103 GLY A C 1
ATOM 788 O O . GLY A 1 103 ? -8.263 11.372 -10.152 1.00 84.00 103 GLY A O 1
ATOM 789 N N . ARG A 1 104 ? -7.026 10.947 -11.998 1.00 85.88 104 ARG A N 1
ATOM 790 C CA . ARG A 1 104 ? -7.134 9.480 -11.957 1.00 85.88 104 ARG A CA 1
ATOM 791 C C . ARG A 1 104 ? -6.589 8.902 -10.653 1.00 85.88 104 ARG A C 1
ATOM 793 O O . ARG A 1 104 ? -7.292 8.170 -9.963 1.00 85.88 104 ARG A O 1
ATOM 800 N N . LEU A 1 105 ? -5.380 9.299 -10.259 1.00 84.88 105 LEU A N 1
ATOM 801 C CA . LEU A 1 105 ? -4.740 8.869 -9.019 1.00 84.88 105 LEU A CA 1
ATOM 802 C C . LEU A 1 105 ? -5.572 9.246 -7.790 1.00 84.88 105 LEU A C 1
ATOM 804 O O . LEU A 1 105 ? -5.738 8.422 -6.893 1.00 84.88 105 LEU A O 1
ATOM 808 N N . GLY A 1 106 ? -6.121 10.464 -7.751 1.00 84.31 106 GLY A N 1
ATOM 809 C CA . GLY A 1 106 ? -7.007 10.903 -6.674 1.00 84.31 106 GLY A CA 1
ATOM 810 C C . GLY A 1 106 ? -8.287 10.067 -6.580 1.00 84.31 106 GLY A C 1
ATOM 811 O O . GLY A 1 106 ? -8.690 9.680 -5.482 1.00 84.31 106 GLY A O 1
ATOM 812 N N . ALA A 1 107 ? -8.895 9.732 -7.720 1.00 86.12 107 ALA A N 1
ATOM 813 C CA . ALA A 1 107 ? -10.084 8.887 -7.767 1.00 86.12 107 ALA A CA 1
ATOM 814 C C . ALA A 1 107 ? -9.776 7.441 -7.331 1.00 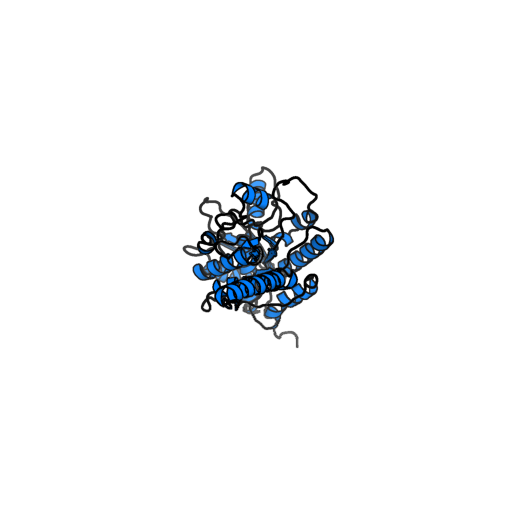86.12 107 ALA A C 1
ATOM 816 O O . ALA A 1 107 ? -10.487 6.881 -6.496 1.00 86.12 107 ALA A O 1
ATOM 817 N N . CYS A 1 108 ? -8.662 6.867 -7.792 1.00 87.31 108 CYS A N 1
ATOM 818 C CA . CYS A 1 108 ? -8.196 5.551 -7.353 1.00 87.31 108 CYS A CA 1
ATOM 819 C C . CYS A 1 108 ? -7.867 5.526 -5.852 1.00 87.31 108 CYS A C 1
ATOM 821 O O . CYS A 1 108 ? -8.252 4.588 -5.157 1.00 87.31 108 CYS A O 1
ATOM 823 N N . ALA A 1 109 ? -7.217 6.573 -5.326 1.00 86.31 109 ALA A N 1
ATOM 824 C CA . ALA A 1 109 ? -6.941 6.716 -3.896 1.00 86.31 109 ALA A CA 1
ATOM 825 C C . ALA A 1 109 ? -8.233 6.707 -3.072 1.00 86.31 109 ALA A C 1
ATOM 827 O O . ALA A 1 109 ? -8.293 6.078 -2.015 1.00 86.31 109 ALA A O 1
ATOM 828 N N . TYR A 1 110 ? -9.270 7.390 -3.565 1.00 89.25 110 TYR A N 1
ATOM 829 C CA . TYR A 1 110 ? -10.581 7.415 -2.931 1.00 89.25 110 TYR A CA 1
ATOM 830 C C . TYR A 1 110 ? -11.208 6.023 -2.871 1.00 89.25 110 TYR A C 1
ATOM 832 O O . TYR A 1 110 ? -11.549 5.563 -1.783 1.00 89.25 110 TYR A O 1
ATOM 840 N N . VAL A 1 111 ? -11.274 5.317 -4.001 1.00 88.19 111 VAL A N 1
ATOM 841 C CA . VAL A 1 111 ? -11.824 3.953 -4.059 1.00 88.19 111 VAL A CA 1
ATOM 842 C C . VAL A 1 111 ? -11.036 2.994 -3.160 1.00 88.19 111 VAL A C 1
ATOM 844 O O . VAL A 1 111 ? -11.625 2.221 -2.405 1.00 88.19 111 VAL A O 1
ATOM 847 N N . ALA A 1 112 ? -9.704 3.075 -3.176 1.00 88.81 112 ALA A N 1
ATOM 848 C CA . ALA A 1 112 ? -8.851 2.276 -2.304 1.00 88.81 112 ALA A CA 1
ATOM 849 C C . ALA A 1 112 ? -9.112 2.571 -0.818 1.00 88.81 112 ALA A C 1
ATOM 851 O O . ALA A 1 112 ? -9.162 1.651 -0.004 1.00 88.81 112 ALA A O 1
ATOM 852 N N . ALA A 1 113 ? -9.359 3.835 -0.459 1.00 86.25 113 ALA A N 1
ATOM 853 C CA . ALA A 1 113 ? -9.730 4.216 0.899 1.00 86.25 113 ALA A CA 1
ATOM 854 C C . ALA A 1 113 ? -11.097 3.668 1.327 1.00 86.25 113 ALA A C 1
ATOM 856 O O . ALA A 1 113 ? -11.210 3.181 2.451 1.00 86.25 113 ALA A O 1
ATOM 857 N N . GLU A 1 114 ? -12.101 3.695 0.445 1.00 86.81 114 GLU A N 1
ATOM 858 C CA . GLU A 1 114 ? -13.428 3.107 0.699 1.00 86.81 114 GLU A CA 1
ATOM 859 C C . GLU A 1 114 ? -13.380 1.589 0.919 1.00 86.81 114 GLU A C 1
ATOM 861 O O . GLU A 1 114 ? -14.282 1.018 1.534 1.00 86.81 114 GLU A O 1
ATOM 866 N N . ARG A 1 115 ? -12.352 0.932 0.374 1.00 87.62 115 ARG A N 1
ATOM 867 C CA . ARG A 1 115 ? -12.179 -0.524 0.395 1.00 87.62 115 ARG A CA 1
ATOM 868 C C . ARG A 1 115 ? -11.035 -0.993 1.286 1.00 87.62 115 ARG A C 1
ATOM 870 O O . ARG A 1 115 ? -10.764 -2.187 1.321 1.00 87.62 115 ARG A O 1
ATOM 877 N N . HIS A 1 116 ? -10.401 -0.078 2.022 1.00 88.69 116 HIS A N 1
ATOM 878 C CA . HIS A 1 116 ? -9.261 -0.369 2.894 1.00 88.69 116 HIS A CA 1
ATOM 879 C C . HIS A 1 116 ? -8.146 -1.145 2.166 1.00 88.69 116 HIS A C 1
ATOM 881 O O . HIS A 1 116 ? -7.561 -2.077 2.710 1.00 88.69 116 HIS A O 1
ATOM 887 N N . ALA A 1 117 ? -7.849 -0.759 0.925 1.00 89.56 117 ALA A N 1
ATOM 888 C CA . ALA A 1 117 ? -6.773 -1.323 0.118 1.00 89.56 117 ALA A CA 1
ATOM 889 C C . ALA A 1 117 ? -5.624 -0.316 -0.019 1.00 89.56 117 ALA A C 1
ATOM 891 O O . ALA A 1 117 ? -5.852 0.891 -0.033 1.00 89.56 117 ALA A O 1
ATOM 892 N N . LEU A 1 118 ? -4.387 -0.800 -0.136 1.00 92.00 118 LEU A N 1
ATOM 893 C CA . LEU A 1 118 ? -3.234 0.011 -0.532 1.00 92.00 118 LEU A CA 1
ATOM 894 C C . LEU A 1 118 ? -2.920 -0.222 -2.013 1.00 92.00 118 LEU A C 1
ATOM 896 O O . LEU A 1 118 ? -2.752 -1.366 -2.430 1.00 92.00 118 LEU A O 1
ATOM 900 N N . LEU A 1 119 ? -2.783 0.850 -2.791 1.00 92.25 119 LEU A N 1
ATOM 901 C CA . LEU A 1 119 ? -2.332 0.790 -4.181 1.00 92.25 119 LEU A CA 1
ATOM 902 C C . LEU A 1 119 ? -0.835 1.100 -4.273 1.00 92.25 119 LEU A C 1
ATOM 904 O O . LEU A 1 119 ? -0.384 2.124 -3.756 1.00 92.25 119 LEU A O 1
ATOM 908 N N . LEU A 1 120 ? -0.076 0.253 -4.963 1.00 91.25 120 LEU A N 1
ATOM 909 C CA . LEU A 1 120 ? 1.331 0.490 -5.282 1.00 91.25 120 LEU A CA 1
ATOM 910 C C . LEU A 1 120 ? 1.483 0.727 -6.781 1.00 91.25 120 LEU A C 1
ATOM 912 O O . LEU A 1 120 ? 1.225 -0.177 -7.575 1.00 91.25 120 LEU A O 1
ATOM 916 N N . PHE A 1 121 ? 1.956 1.910 -7.157 1.00 90.00 121 PHE A N 1
ATOM 917 C CA . PHE A 1 121 ? 2.228 2.268 -8.548 1.00 90.00 121 PHE A CA 1
ATOM 918 C C . PHE A 1 121 ? 3.727 2.362 -8.809 1.00 90.00 121 PHE A C 1
ATOM 920 O O . PHE A 1 121 ? 4.499 2.745 -7.927 1.00 90.00 121 PHE A O 1
ATOM 927 N N . GLY A 1 122 ? 4.136 2.041 -10.035 1.00 85.19 122 GLY A N 1
ATOM 928 C CA . GLY A 1 122 ? 5.441 2.445 -10.545 1.00 85.19 122 GLY A CA 1
ATOM 929 C C . GLY A 1 122 ? 5.408 3.903 -10.994 1.00 85.19 122 GLY A C 1
ATOM 930 O O . GLY A 1 122 ? 4.389 4.401 -11.474 1.00 85.19 122 GLY A O 1
ATOM 931 N N . VAL A 1 123 ? 6.529 4.598 -10.846 1.00 81.56 123 VAL A N 1
ATOM 932 C CA . VAL A 1 123 ? 6.744 5.897 -11.489 1.00 81.56 123 VAL A CA 1
ATOM 933 C C . VAL A 1 123 ? 8.018 5.792 -12.312 1.00 81.56 123 VAL A C 1
ATOM 935 O O . VAL A 1 123 ? 9.006 5.221 -11.852 1.00 81.56 123 VAL A O 1
ATOM 938 N N . GLU A 1 124 ? 8.017 6.327 -13.529 1.00 71.69 124 GLU A N 1
ATOM 939 C CA . GLU A 1 124 ? 9.269 6.498 -14.260 1.00 71.69 124 GLU A CA 1
ATOM 940 C C . GLU A 1 124 ? 9.952 7.790 -13.798 1.00 71.69 124 GLU A C 1
ATOM 942 O O . GLU A 1 124 ? 9.308 8.843 -13.722 1.00 71.69 124 GLU A O 1
ATOM 947 N N . PRO A 1 125 ? 11.244 7.746 -13.435 1.00 63.84 125 PRO A N 1
ATOM 948 C CA . PRO A 1 125 ? 11.995 8.967 -13.212 1.00 63.84 125 PRO A CA 1
ATOM 949 C C . PRO A 1 125 ? 12.142 9.699 -14.554 1.00 63.84 125 PRO A C 1
ATOM 951 O O . PRO A 1 125 ? 12.919 9.279 -15.404 1.00 63.84 125 PRO A O 1
ATOM 954 N N . GLU A 1 126 ? 11.396 10.787 -14.755 1.00 58.59 126 GLU A N 1
ATOM 955 C CA . GLU A 1 126 ? 11.638 11.736 -15.853 1.00 58.59 126 GLU A CA 1
ATOM 956 C C . GLU A 1 126 ? 12.997 12.413 -15.633 1.00 58.59 126 GLU A C 1
ATOM 958 O O . GLU A 1 126 ? 13.049 13.389 -14.893 1.00 58.59 126 GLU A O 1
ATOM 963 N N . ASP A 1 127 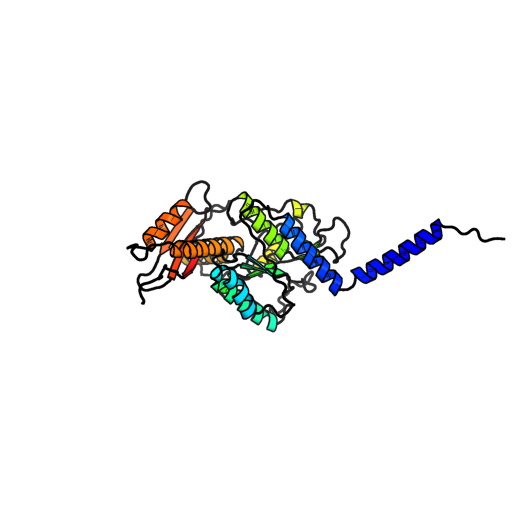? 14.095 11.870 -16.180 1.00 48.25 127 ASP A N 1
ATOM 964 C CA . ASP A 1 127 ? 15.455 12.452 -16.139 1.00 48.25 127 ASP A CA 1
ATOM 965 C C . ASP A 1 127 ? 15.814 13.140 -14.795 1.00 48.25 127 ASP A C 1
ATOM 967 O O . ASP A 1 127 ? 16.489 14.168 -14.728 1.00 48.25 127 ASP A O 1
ATOM 971 N N . THR A 1 128 ? 15.350 12.578 -13.669 1.00 48.31 128 THR A N 1
ATOM 972 C CA . THR A 1 128 ? 15.405 13.230 -12.347 1.00 48.31 128 THR A CA 1
ATOM 973 C C . THR A 1 128 ? 16.777 13.121 -11.690 1.00 48.31 128 THR A C 1
ATOM 975 O O . THR A 1 128 ? 16.931 13.450 -10.514 1.00 48.31 128 THR A O 1
ATOM 978 N N . THR A 1 129 ? 17.795 12.670 -12.423 1.00 48.94 129 THR A N 1
ATOM 979 C CA . THR A 1 129 ? 19.138 12.460 -11.880 1.00 48.94 129 THR A CA 1
ATOM 980 C C . THR A 1 129 ? 19.859 13.752 -11.507 1.00 48.94 129 THR A C 1
ATOM 982 O O . THR A 1 129 ? 20.872 13.666 -10.820 1.00 48.94 129 THR A O 1
ATOM 985 N N . THR A 1 130 ? 19.376 14.939 -11.897 1.00 48.91 130 THR A N 1
ATOM 986 C CA . THR A 1 130 ? 20.122 16.183 -11.617 1.00 48.91 130 THR A CA 1
ATOM 987 C C . THR A 1 130 ? 19.315 17.392 -11.159 1.00 48.91 130 THR A C 1
ATOM 989 O O . THR A 1 130 ? 19.878 18.204 -10.433 1.00 48.91 130 THR A O 1
ATOM 992 N N . ASP A 1 131 ? 18.021 17.508 -11.468 1.00 50.75 131 ASP A N 1
ATOM 993 C CA . ASP A 1 131 ? 17.216 18.647 -11.007 1.00 50.75 131 ASP A CA 1
ATOM 994 C C . ASP A 1 131 ? 16.056 18.194 -10.118 1.00 50.75 131 ASP A C 1
ATOM 996 O O . ASP A 1 131 ? 14.896 18.110 -10.510 1.00 50.75 131 ASP A O 1
ATOM 1000 N N . LEU A 1 132 ? 16.369 18.001 -8.833 1.00 53.28 132 LEU A N 1
ATOM 1001 C CA . LEU A 1 132 ? 15.379 18.004 -7.750 1.00 53.28 132 LEU A CA 1
ATOM 1002 C C . LEU A 1 132 ? 14.726 19.393 -7.559 1.00 53.28 132 LEU A C 1
ATOM 1004 O O . LEU A 1 132 ? 14.010 19.590 -6.571 1.00 53.28 132 LEU A O 1
ATOM 1008 N N . ALA A 1 133 ? 14.953 20.351 -8.463 1.00 47.31 133 ALA A N 1
ATOM 1009 C CA . ALA A 1 133 ? 14.276 21.637 -8.495 1.00 47.31 133 ALA A CA 1
ATOM 1010 C C . ALA A 1 133 ? 12.744 21.451 -8.440 1.00 47.31 133 ALA A C 1
ATOM 1012 O O . ALA A 1 133 ? 12.226 20.416 -8.869 1.00 47.31 133 ALA A O 1
ATOM 1013 N N . PRO A 1 134 ? 11.994 22.419 -7.884 1.00 46.75 134 PRO A N 1
ATOM 1014 C CA . PRO A 1 134 ? 10.548 22.330 -7.752 1.00 46.75 134 PRO A CA 1
ATOM 1015 C C . PRO A 1 134 ? 9.888 22.547 -9.120 1.00 46.75 134 PRO A C 1
ATOM 1017 O O . PRO A 1 134 ? 9.236 23.562 -9.357 1.00 46.75 134 PRO A O 1
ATOM 1020 N N . ALA A 1 135 ? 10.058 21.596 -10.038 1.00 56.12 135 ALA A N 1
ATOM 1021 C CA . ALA A 1 135 ? 9.116 21.429 -11.125 1.00 56.12 135 ALA A CA 1
ATOM 1022 C C . ALA A 1 135 ? 7.753 21.172 -10.475 1.00 56.12 135 ALA A C 1
ATOM 1024 O O . ALA A 1 135 ? 7.633 20.364 -9.552 1.00 56.12 135 ALA A O 1
ATOM 1025 N N . TYR A 1 136 ? 6.759 21.952 -10.887 1.00 63.19 136 TYR A N 1
ATOM 1026 C CA . TYR A 1 136 ? 5.375 21.821 -10.458 1.00 63.19 136 TYR A CA 1
ATOM 1027 C C . TYR A 1 136 ? 4.967 20.343 -10.470 1.00 63.19 136 TYR A C 1
ATOM 1029 O O . TYR A 1 136 ? 4.888 19.740 -11.535 1.00 63.19 136 TYR A O 1
ATOM 1037 N N . ASP A 1 137 ? 4.745 19.760 -9.290 1.00 71.25 137 ASP A N 1
ATOM 1038 C CA . ASP A 1 137 ? 4.226 18.401 -9.177 1.00 71.25 137 ASP A CA 1
ATOM 1039 C C . ASP A 1 137 ? 2.690 18.483 -9.295 1.00 71.25 137 ASP A C 1
ATOM 1041 O O . ASP A 1 137 ? 2.030 18.979 -8.370 1.00 71.25 137 ASP A O 1
ATOM 1045 N N . PRO A 1 138 ? 2.090 18.057 -10.426 1.00 72.31 138 PRO A N 1
ATOM 1046 C CA . PRO A 1 138 ? 0.644 18.140 -10.634 1.00 72.31 138 PRO A CA 1
ATOM 1047 C C . PRO A 1 138 ? -0.138 17.307 -9.610 1.00 72.31 138 PRO A C 1
ATOM 1049 O O . PRO A 1 138 ? -1.315 17.581 -9.358 1.00 72.31 138 PRO A O 1
ATOM 1052 N N . PHE A 1 139 ? 0.517 16.342 -8.962 1.00 80.31 139 PHE A N 1
ATOM 1053 C CA . PHE A 1 139 ? -0.061 15.503 -7.922 1.00 80.31 139 PHE A CA 1
ATOM 1054 C C . PHE A 1 139 ? -0.101 16.174 -6.547 1.00 80.31 139 PHE A C 1
ATOM 1056 O O . PHE A 1 139 ? -0.688 15.622 -5.617 1.00 80.31 139 PHE A O 1
ATOM 1063 N N . MET A 1 140 ? 0.434 17.391 -6.393 1.00 84.31 140 MET A N 1
ATOM 1064 C CA . MET A 1 140 ? 0.455 18.083 -5.100 1.00 84.31 140 MET A CA 1
ATOM 1065 C C . MET A 1 140 ? -0.921 18.162 -4.440 1.00 84.31 140 MET A C 1
ATOM 1067 O O . MET A 1 140 ? -1.014 17.980 -3.232 1.00 84.31 140 MET A O 1
ATOM 1071 N N . SER A 1 141 ? -1.990 18.385 -5.209 1.00 85.62 141 SER A N 1
ATOM 1072 C CA . SER A 1 141 ? -3.361 18.410 -4.675 1.00 85.62 141 SER A CA 1
ATOM 1073 C C . SER A 1 141 ? -3.793 17.056 -4.096 1.00 85.62 141 SER A C 1
ATOM 1075 O O . SER A 1 141 ? -4.332 17.007 -2.991 1.00 85.62 141 SER A O 1
ATOM 1077 N N . VAL A 1 142 ? -3.471 15.959 -4.787 1.00 89.50 142 VAL A N 1
ATOM 1078 C CA . VAL A 1 142 ? -3.697 14.583 -4.324 1.00 89.50 142 VAL A CA 1
ATOM 1079 C C . VAL A 1 142 ? -2.935 14.354 -3.025 1.00 89.50 142 VAL A C 1
ATOM 1081 O O . VAL A 1 142 ? -3.482 13.826 -2.064 1.00 89.50 142 VAL A O 1
ATOM 1084 N N . ARG A 1 143 ? -1.699 14.840 -2.925 1.00 90.38 143 ARG A N 1
ATOM 1085 C CA . ARG A 1 143 ? -0.815 14.625 -1.773 1.00 90.38 143 ARG A CA 1
ATOM 1086 C C . ARG A 1 143 ? -1.393 15.062 -0.418 1.00 90.38 143 ARG A C 1
ATOM 1088 O O . ARG A 1 143 ? -1.046 14.485 0.614 1.00 90.38 143 ARG A O 1
ATOM 1095 N N . TYR A 1 144 ? -2.242 16.089 -0.408 1.00 90.81 144 TYR A N 1
ATOM 1096 C CA . TYR A 1 144 ? -2.888 16.606 0.805 1.00 90.81 144 TYR A CA 1
ATOM 1097 C C . TYR A 1 144 ? -4.240 15.955 1.108 1.00 90.81 144 TYR A C 1
ATOM 1099 O O . TYR A 1 144 ? -4.769 16.155 2.201 1.00 90.81 144 TYR A O 1
ATOM 1107 N N . ALA A 1 145 ? -4.794 15.182 0.173 1.00 93.00 145 ALA A N 1
ATOM 1108 C CA . ALA A 1 145 ? -6.021 14.439 0.400 1.00 93.00 145 ALA A CA 1
ATOM 1109 C C . ALA A 1 145 ? -5.790 13.327 1.434 1.00 93.00 145 ALA A C 1
ATOM 1111 O O . ALA A 1 145 ? -4.744 12.671 1.461 1.00 93.00 145 ALA A O 1
ATOM 1112 N N . GLU A 1 146 ? -6.782 13.091 2.290 1.00 90.50 146 GLU A N 1
ATOM 1113 C CA . GLU A 1 146 ? -6.697 12.073 3.339 1.00 90.50 146 GLU A CA 1
ATOM 1114 C C . GLU A 1 146 ? -6.487 10.667 2.759 1.00 90.50 146 GLU A C 1
ATOM 1116 O O . GLU A 1 146 ? -5.716 9.867 3.301 1.00 90.50 146 GLU A O 1
ATOM 1121 N N . GLN A 1 147 ? -7.145 10.403 1.629 1.00 93.50 147 GLN A N 1
ATOM 1122 C CA . GLN A 1 147 ? -7.184 9.122 0.932 1.00 93.50 147 GLN A CA 1
ATOM 1123 C C . GLN A 1 147 ? -5.823 8.722 0.360 1.00 93.50 147 GLN A C 1
ATOM 1125 O O . GLN A 1 147 ? -5.562 7.536 0.186 1.00 93.50 147 GLN A O 1
ATOM 1130 N N . SER A 1 148 ? -4.907 9.673 0.170 1.00 93.56 148 SER A N 1
ATOM 1131 C CA . SER A 1 148 ? -3.557 9.425 -0.354 1.00 93.56 148 SER A CA 1
ATOM 1132 C C . SER A 1 148 ? -2.673 8.586 0.566 1.00 93.56 148 SER A C 1
ATOM 1134 O O . SER A 1 148 ? -1.594 8.167 0.157 1.00 93.56 148 SER A O 1
ATOM 1136 N N . ARG A 1 149 ? -3.130 8.285 1.792 1.00 93.31 149 ARG A N 1
ATOM 1137 C CA . ARG A 1 149 ? -2.521 7.241 2.637 1.00 93.31 149 ARG A CA 1
ATOM 1138 C C . ARG A 1 149 ? -2.652 5.834 2.035 1.00 93.31 149 ARG A C 1
ATOM 1140 O O . ARG A 1 149 ? -1.933 4.933 2.435 1.00 93.31 149 ARG A O 1
ATOM 1147 N N . ASN A 1 150 ? -3.581 5.640 1.101 1.00 94.25 150 ASN A N 1
ATOM 1148 C CA . ASN A 1 150 ? -3.861 4.362 0.445 1.00 94.25 150 ASN A CA 1
ATOM 1149 C C . ASN A 1 150 ? -3.216 4.253 -0.941 1.00 94.25 150 ASN A C 1
ATOM 1151 O O . ASN A 1 150 ? -3.578 3.389 -1.734 1.00 94.25 150 ASN A O 1
ATOM 1155 N N . VAL A 1 151 ? -2.245 5.116 -1.233 1.00 93.75 151 VAL A N 1
ATOM 1156 C CA . VAL A 1 151 ? -1.467 5.099 -2.470 1.00 93.75 151 VAL A CA 1
ATOM 1157 C C . VAL A 1 151 ? 0.003 5.232 -2.117 1.00 93.75 151 VAL A C 1
ATOM 1159 O O . VAL A 1 151 ? 0.364 6.064 -1.288 1.00 93.75 151 VAL A O 1
ATOM 1162 N N . ALA A 1 152 ? 0.862 4.464 -2.773 1.00 92.75 152 ALA A N 1
ATOM 1163 C CA . ALA A 1 152 ? 2.296 4.696 -2.775 1.00 92.75 152 ALA A CA 1
ATOM 1164 C C . ALA A 1 152 ? 2.834 4.723 -4.206 1.00 92.75 152 ALA A C 1
ATOM 1166 O O . ALA A 1 152 ? 2.433 3.930 -5.059 1.00 92.75 152 ALA A O 1
ATOM 1167 N N . LEU A 1 153 ? 3.758 5.651 -4.439 1.00 91.75 153 LEU A N 1
ATOM 1168 C CA . LEU A 1 153 ? 4.459 5.820 -5.703 1.00 91.75 153 LEU A CA 1
ATOM 1169 C C . LEU A 1 153 ? 5.885 5.297 -5.535 1.00 91.75 153 LEU A C 1
ATOM 1171 O O . LEU A 1 153 ? 6.675 5.883 -4.792 1.00 91.75 153 LEU A O 1
ATOM 1175 N N . CYS A 1 154 ? 6.199 4.177 -6.175 1.00 89.38 154 CYS A N 1
ATOM 1176 C CA . CYS A 1 154 ? 7.438 3.441 -5.960 1.00 89.38 154 CYS A CA 1
ATOM 1177 C C . CYS A 1 154 ? 8.472 3.731 -7.056 1.00 89.38 154 CYS A C 1
ATOM 1179 O O . CYS A 1 154 ? 8.162 3.712 -8.248 1.00 89.38 154 CYS A O 1
ATOM 1181 N N . LEU A 1 155 ? 9.719 3.951 -6.636 1.00 86.62 155 LEU A N 1
ATOM 1182 C CA . LEU A 1 155 ? 10.869 4.280 -7.484 1.00 86.62 155 LEU A CA 1
ATOM 1183 C C . LEU A 1 155 ? 12.123 3.520 -7.012 1.00 86.62 155 LEU A C 1
ATOM 1185 O O . LEU A 1 155 ? 12.196 3.180 -5.833 1.00 86.62 155 LEU A O 1
ATOM 1189 N N . PRO A 1 156 ? 13.153 3.328 -7.855 1.00 82.00 156 PRO A N 1
ATOM 1190 C CA . PRO A 1 156 ? 13.137 3.367 -9.320 1.00 82.00 156 PRO A CA 1
ATOM 1191 C C . PRO A 1 156 ? 12.701 2.005 -9.907 1.00 82.00 156 PRO A C 1
ATOM 1193 O O . PRO A 1 156 ? 12.273 1.109 -9.183 1.00 82.00 156 PRO A O 1
ATOM 1196 N N . ARG A 1 157 ? 12.822 1.797 -11.224 1.00 78.62 157 ARG A N 1
ATOM 1197 C CA . ARG A 1 157 ? 12.807 0.430 -11.784 1.00 78.62 157 ARG A CA 1
ATOM 1198 C C . ARG A 1 157 ? 14.091 -0.307 -11.374 1.00 78.62 157 ARG A C 1
ATOM 1200 O O . ARG A 1 157 ? 15.156 0.298 -11.276 1.00 78.62 157 ARG A O 1
ATOM 1207 N N . VAL A 1 158 ? 13.989 -1.612 -11.153 1.00 78.06 158 VAL A N 1
ATOM 1208 C CA . VAL A 1 158 ? 15.046 -2.482 -10.622 1.00 78.06 158 VAL A CA 1
ATOM 1209 C C . VAL A 1 158 ? 15.409 -3.531 -11.663 1.00 78.06 158 VAL A C 1
ATOM 1211 O O . VAL A 1 158 ? 14.561 -4.334 -12.030 1.00 78.06 158 VAL A O 1
ATOM 1214 N N . ASN A 1 159 ? 16.655 -3.572 -12.131 1.00 75.62 159 ASN A N 1
ATOM 1215 C CA . ASN A 1 159 ? 17.115 -4.670 -12.987 1.00 75.62 159 ASN A CA 1
ATOM 1216 C C . ASN A 1 159 ? 17.339 -5.925 -12.140 1.00 75.62 159 ASN A C 1
ATOM 1218 O O . ASN A 1 159 ? 18.077 -5.867 -11.160 1.00 75.62 159 ASN A O 1
ATOM 1222 N N . LEU A 1 160 ? 16.703 -7.037 -12.520 1.00 70.62 160 LEU A N 1
ATOM 1223 C CA . LEU A 1 160 ? 16.900 -8.328 -11.851 1.00 70.62 160 LEU A CA 1
ATOM 1224 C C . LEU A 1 160 ? 18.078 -9.132 -12.425 1.00 70.62 160 LEU A C 1
ATOM 1226 O O . LEU A 1 160 ? 18.525 -10.077 -11.785 1.00 70.62 160 LEU A O 1
ATOM 1230 N N . ASP A 1 161 ? 18.576 -8.766 -13.609 1.00 69.44 161 ASP A N 1
ATOM 1231 C CA . ASP A 1 161 ? 19.652 -9.495 -14.282 1.00 69.44 161 ASP A CA 1
ATOM 1232 C C . ASP 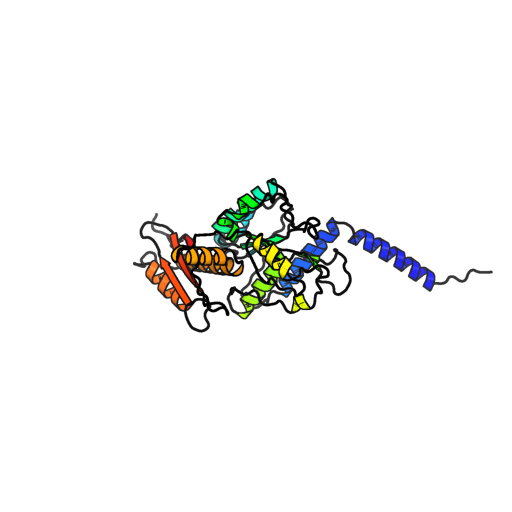A 1 161 ? 21.038 -9.031 -13.789 1.00 69.44 161 ASP A C 1
ATOM 1234 O O . ASP A 1 161 ? 21.409 -7.857 -13.909 1.00 69.44 161 ASP A O 1
ATOM 1238 N N . ASP A 1 162 ? 21.828 -9.976 -13.274 1.00 55.09 162 ASP A N 1
ATOM 1239 C CA . ASP A 1 162 ? 23.201 -9.771 -12.806 1.00 55.09 162 ASP A CA 1
ATOM 1240 C C . ASP A 1 162 ? 24.156 -9.486 -13.982 1.00 55.09 162 ASP A C 1
ATOM 1242 O O . ASP A 1 162 ? 24.830 -10.374 -14.500 1.00 55.09 162 ASP A O 1
ATOM 1246 N N . GLY A 1 163 ? 24.256 -8.224 -14.410 1.00 48.50 163 GLY A N 1
ATOM 1247 C CA . GLY A 1 163 ? 25.441 -7.743 -15.140 1.00 48.50 163 GLY A CA 1
ATOM 1248 C C . GLY A 1 163 ? 25.235 -7.146 -16.530 1.00 48.50 163 GLY A C 1
ATOM 1249 O O . GLY A 1 163 ? 26.209 -6.677 -17.117 1.00 48.50 163 GLY A O 1
ATOM 1250 N N . LEU A 1 164 ? 24.006 -7.062 -17.040 1.00 45.06 164 LEU A N 1
ATOM 1251 C CA . LEU A 1 164 ? 23.705 -6.260 -18.227 1.00 45.06 164 LEU A CA 1
ATOM 1252 C C . LEU A 1 164 ? 22.720 -5.165 -17.833 1.00 45.06 164 LEU A C 1
ATOM 1254 O O . LEU A 1 164 ? 21.554 -5.438 -17.567 1.00 45.06 164 LEU A O 1
ATOM 1258 N N . ALA A 1 165 ? 23.186 -3.912 -17.812 1.00 48.94 165 ALA A N 1
ATOM 1259 C CA . ALA A 1 165 ? 22.360 -2.716 -17.619 1.00 48.94 165 ALA A CA 1
ATOM 1260 C C . ALA A 1 165 ? 21.462 -2.460 -18.846 1.00 48.94 165 ALA A C 1
ATOM 1262 O O . ALA A 1 165 ? 21.451 -1.382 -19.434 1.00 48.94 165 ALA A O 1
ATOM 1263 N N . THR A 1 166 ? 20.736 -3.485 -19.277 1.00 54.47 166 THR A N 1
ATOM 1264 C CA . THR A 1 166 ? 19.725 -3.381 -20.313 1.00 54.47 166 THR A CA 1
ATOM 1265 C C . THR A 1 166 ? 18.398 -3.176 -19.609 1.00 54.47 166 THR A C 1
ATOM 1267 O O . THR A 1 166 ? 18.007 -3.913 -18.708 1.00 54.47 166 THR A O 1
ATOM 1270 N N . THR A 1 167 ? 17.677 -2.144 -20.022 1.00 55.66 167 THR A N 1
ATOM 1271 C CA . THR A 1 167 ? 16.339 -1.824 -19.511 1.00 55.66 167 THR A CA 1
ATOM 1272 C C . THR A 1 167 ? 15.290 -2.887 -19.902 1.00 55.66 167 THR A C 1
ATOM 1274 O O . THR A 1 167 ? 14.102 -2.731 -19.624 1.00 55.66 167 THR A O 1
ATOM 1277 N N . GLU A 1 168 ? 15.721 -3.966 -20.561 1.00 57.03 168 GLU A N 1
ATOM 1278 C CA . GLU A 1 168 ? 14.954 -5.152 -20.950 1.00 57.03 168 GLU A CA 1
ATOM 1279 C C . GLU A 1 168 ? 14.683 -6.090 -19.760 1.00 57.03 168 GLU A C 1
ATOM 1281 O O . GLU A 1 168 ? 13.683 -6.805 -19.778 1.00 57.03 168 GLU A O 1
ATOM 1286 N N . GLY A 1 169 ? 15.502 -6.029 -18.698 1.00 62.03 169 GLY A N 1
ATOM 1287 C CA . GLY A 1 169 ? 15.362 -6.864 -17.498 1.00 62.03 169 GLY A CA 1
ATOM 1288 C C . GLY A 1 169 ? 14.847 -6.169 -16.238 1.00 62.03 169 GLY A C 1
ATOM 1289 O O . GLY A 1 169 ? 15.004 -6.703 -15.137 1.00 62.03 169 GLY A O 1
ATOM 1290 N N . SER A 1 170 ? 14.245 -4.985 -16.378 1.00 75.56 170 SER A N 1
ATOM 1291 C CA . SER A 1 170 ? 13.772 -4.198 -15.235 1.00 75.56 170 SER A CA 1
ATOM 1292 C C . SER A 1 170 ? 12.382 -4.618 -14.735 1.00 75.56 170 SER A C 1
ATOM 1294 O O . SER A 1 170 ? 11.441 -4.762 -15.514 1.00 75.56 170 SER A O 1
ATOM 1296 N N . VAL A 1 171 ? 12.241 -4.749 -13.419 1.00 83.12 171 VAL A N 1
ATOM 1297 C CA . VAL A 1 171 ? 10.993 -4.920 -12.667 1.00 83.12 171 VAL A CA 1
ATOM 1298 C C . VAL A 1 171 ? 10.659 -3.620 -11.939 1.00 83.12 171 VAL A C 1
ATOM 1300 O O . VAL A 1 171 ? 11.542 -2.847 -11.567 1.00 83.12 171 VAL A O 1
ATOM 1303 N N . ARG A 1 172 ? 9.372 -3.327 -11.748 1.00 85.88 172 ARG A N 1
ATOM 1304 C CA . ARG A 1 172 ? 8.938 -2.102 -11.058 1.00 85.88 172 ARG A CA 1
ATOM 1305 C C . ARG A 1 172 ? 9.191 -2.192 -9.551 1.00 85.88 172 ARG A C 1
ATOM 1307 O O . ARG A 1 172 ? 8.927 -3.225 -8.941 1.00 85.88 172 ARG A O 1
ATOM 1314 N N . ALA A 1 173 ? 9.613 -1.093 -8.917 1.00 85.62 173 ALA A N 1
ATOM 1315 C CA . ALA A 1 173 ? 9.775 -1.050 -7.459 1.00 85.62 173 ALA A CA 1
ATOM 1316 C C . ALA A 1 173 ? 8.489 -1.395 -6.692 1.00 85.62 173 ALA A C 1
ATOM 1318 O O . ALA A 1 173 ? 8.574 -1.965 -5.610 1.00 85.62 173 ALA A O 1
ATOM 1319 N N . SER A 1 174 ? 7.304 -1.099 -7.236 1.00 89.69 174 SER A N 1
ATOM 1320 C CA . SER A 1 174 ? 6.023 -1.463 -6.613 1.00 89.69 174 SER A CA 1
ATOM 1321 C C . SER A 1 174 ? 5.890 -2.974 -6.398 1.00 89.69 174 SER A C 1
ATOM 1323 O O . SER A 1 174 ? 5.450 -3.412 -5.338 1.00 89.69 174 SER A O 1
ATOM 1325 N N . VAL A 1 175 ? 6.347 -3.773 -7.363 1.00 89.69 175 VAL A N 1
ATOM 1326 C CA . VAL A 1 175 ? 6.352 -5.243 -7.308 1.00 89.69 175 VAL A CA 1
ATOM 1327 C C . VAL A 1 175 ? 7.330 -5.733 -6.249 1.00 89.69 175 VAL A C 1
ATOM 1329 O O . VAL A 1 175 ? 7.017 -6.622 -5.464 1.00 89.69 175 VAL A O 1
ATOM 1332 N N . ILE A 1 176 ? 8.502 -5.109 -6.192 1.00 86.44 176 ILE A N 1
ATOM 1333 C CA . ILE A 1 176 ? 9.532 -5.413 -5.205 1.00 86.44 176 ILE A CA 1
ATOM 1334 C C . ILE A 1 176 ? 9.048 -5.119 -3.776 1.00 86.44 176 ILE A C 1
ATOM 1336 O O . ILE A 1 176 ? 9.222 -5.933 -2.867 1.00 86.44 176 ILE A O 1
ATOM 1340 N N . VAL A 1 177 ? 8.393 -3.973 -3.576 1.00 87.19 177 VAL A N 1
ATOM 1341 C CA . VAL A 1 177 ? 7.773 -3.599 -2.298 1.00 87.19 177 VAL A CA 1
ATOM 1342 C C . VAL A 1 177 ? 6.664 -4.591 -1.934 1.00 87.19 177 VAL A C 1
ATOM 1344 O O . VAL A 1 177 ? 6.621 -5.057 -0.797 1.00 87.19 177 VAL A O 1
ATOM 1347 N N . ALA A 1 178 ? 5.815 -4.981 -2.889 1.00 90.31 178 ALA A N 1
ATOM 1348 C CA . ALA A 1 178 ? 4.770 -5.983 -2.672 1.00 90.31 178 ALA A CA 1
ATOM 1349 C C . ALA A 1 178 ? 5.331 -7.355 -2.270 1.00 90.31 178 ALA A C 1
ATOM 1351 O O . ALA A 1 178 ? 4.845 -7.962 -1.317 1.00 90.31 178 ALA A O 1
ATOM 1352 N N . ALA A 1 179 ? 6.386 -7.817 -2.943 1.00 88.19 179 ALA A N 1
ATOM 1353 C CA . ALA A 1 179 ? 7.087 -9.054 -2.611 1.00 88.19 179 ALA A CA 1
ATOM 1354 C C . ALA A 1 179 ? 7.659 -9.017 -1.182 1.00 88.19 179 ALA A C 1
ATOM 1356 O O . ALA A 1 179 ? 7.525 -9.983 -0.426 1.00 88.19 179 ALA A O 1
ATOM 1357 N N . ALA A 1 180 ? 8.241 -7.883 -0.775 1.00 84.94 180 ALA A N 1
ATOM 1358 C CA . ALA A 1 180 ? 8.729 -7.687 0.587 1.00 84.94 180 ALA A CA 1
ATOM 1359 C C . ALA A 1 180 ? 7.591 -7.723 1.625 1.00 84.94 180 ALA A C 1
ATOM 1361 O O . ALA A 1 180 ? 7.738 -8.380 2.656 1.00 84.94 180 ALA A O 1
ATOM 1362 N N . ILE A 1 181 ? 6.451 -7.079 1.339 1.00 86.88 181 ILE A N 1
ATOM 1363 C CA . ILE A 1 181 ? 5.250 -7.120 2.192 1.00 86.88 181 ILE A CA 1
ATOM 1364 C C . ILE A 1 181 ? 4.758 -8.562 2.350 1.00 86.88 181 ILE A C 1
ATOM 1366 O O . ILE A 1 181 ? 4.536 -9.017 3.471 1.00 86.88 181 ILE A O 1
ATOM 1370 N N . ALA A 1 182 ? 4.612 -9.296 1.245 1.00 86.81 182 ALA A N 1
ATOM 1371 C CA . ALA A 1 182 ? 4.075 -10.651 1.270 1.00 86.81 182 ALA A CA 1
ATOM 1372 C C . ALA A 1 182 ? 4.984 -11.625 2.037 1.00 86.81 182 ALA A C 1
ATOM 1374 O O . ALA A 1 182 ? 4.504 -12.410 2.858 1.00 86.81 182 ALA A O 1
ATOM 1375 N N . ARG A 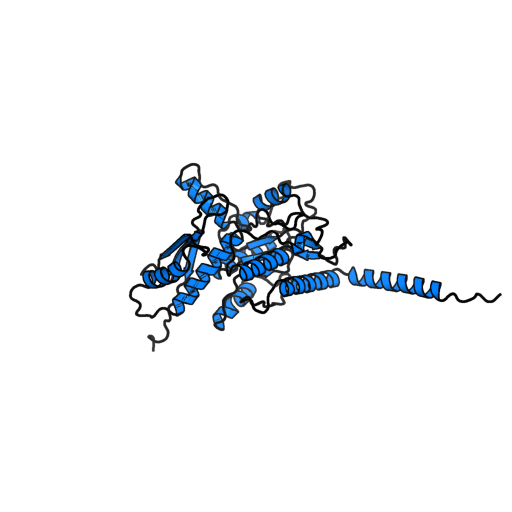1 183 ? 6.307 -11.531 1.847 1.00 83.75 183 ARG A N 1
ATOM 1376 C CA . ARG A 1 183 ? 7.270 -12.326 2.622 1.00 83.75 183 ARG A CA 1
ATOM 1377 C C . ARG A 1 183 ? 7.213 -11.988 4.107 1.00 83.75 183 ARG A C 1
ATOM 1379 O O . ARG A 1 183 ? 7.218 -12.887 4.943 1.00 83.75 183 ARG A O 1
ATOM 1386 N N . HIS A 1 184 ? 7.144 -10.705 4.441 1.00 82.31 184 HIS A N 1
ATOM 1387 C CA . HIS A 1 184 ? 7.058 -10.283 5.830 1.00 82.31 184 HIS A CA 1
ATOM 1388 C C . HIS A 1 184 ? 5.785 -10.816 6.506 1.00 82.31 184 HIS A C 1
ATOM 1390 O O . HIS A 1 184 ? 5.840 -11.354 7.614 1.00 82.31 184 HIS A O 1
ATOM 1396 N N . TYR A 1 185 ? 4.662 -10.774 5.784 1.00 84.19 185 TYR A N 1
ATOM 1397 C CA . TYR A 1 185 ? 3.404 -11.365 6.223 1.00 84.19 185 TYR A CA 1
ATOM 1398 C C . TYR A 1 185 ? 3.514 -12.869 6.467 1.00 84.19 185 TYR A C 1
ATOM 1400 O O . TYR A 1 185 ? 3.024 -13.353 7.484 1.00 84.19 185 TYR A O 1
ATOM 1408 N N . LYS A 1 186 ? 4.204 -13.609 5.595 1.00 83.25 186 LYS A N 1
ATOM 1409 C CA . LYS A 1 186 ? 4.513 -15.028 5.823 1.00 83.25 186 LYS A CA 1
ATOM 1410 C C . LYS A 1 186 ? 5.302 -15.234 7.120 1.00 83.25 186 LYS A C 1
ATOM 1412 O O . LYS A 1 186 ? 4.955 -16.099 7.916 1.00 83.25 186 LYS A O 1
ATOM 1417 N N . GLU A 1 187 ? 6.372 -14.471 7.322 1.00 82.81 187 GLU A N 1
ATOM 1418 C CA . GLU A 1 187 ? 7.297 -14.675 8.444 1.00 82.81 187 GLU A CA 1
ATOM 1419 C C . GLU A 1 187 ? 6.677 -14.332 9.804 1.00 82.81 187 GLU A C 1
ATOM 1421 O O . GLU A 1 187 ? 6.991 -14.980 10.803 1.00 82.81 187 GLU A O 1
ATOM 1426 N N . ARG A 1 188 ? 5.819 -13.306 9.860 1.00 79.94 188 ARG A N 1
ATOM 1427 C CA . ARG A 1 188 ? 5.294 -12.764 11.128 1.00 79.94 188 ARG A CA 1
ATOM 1428 C C . ARG A 1 188 ? 3.790 -12.926 11.315 1.00 79.94 188 ARG A C 1
ATOM 1430 O O . ARG A 1 188 ? 3.285 -12.684 12.409 1.00 79.94 188 ARG A O 1
ATOM 1437 N N . GLY A 1 189 ? 3.062 -13.310 10.269 1.00 78.50 189 GLY A N 1
ATOM 1438 C CA . GLY A 1 189 ? 1.599 -13.242 10.237 1.00 78.50 189 GLY A CA 1
ATOM 1439 C C . GLY A 1 189 ? 1.070 -11.805 10.290 1.00 78.50 189 GLY A C 1
ATOM 1440 O O . GLY A 1 189 ? -0.101 -11.599 10.618 1.00 78.50 189 GLY A O 1
ATOM 1441 N N . ASP A 1 190 ? 1.930 -10.817 10.018 1.00 74.69 190 ASP A N 1
ATOM 1442 C CA . ASP A 1 190 ? 1.750 -9.379 10.237 1.00 74.69 190 ASP A CA 1
ATOM 1443 C C . ASP A 1 190 ? 2.447 -8.555 9.138 1.00 74.69 190 ASP A C 1
ATOM 1445 O O . ASP A 1 190 ? 3.391 -9.036 8.522 1.00 74.69 190 ASP A O 1
ATOM 1449 N N . CYS A 1 191 ? 1.969 -7.333 8.884 1.00 63.91 191 CYS A N 1
ATOM 1450 C CA . CYS A 1 191 ? 2.641 -6.337 8.046 1.00 63.91 191 CYS A CA 1
ATOM 1451 C C . CYS A 1 191 ? 3.281 -5.269 8.951 1.00 63.91 191 CYS A C 1
ATOM 1453 O O . CYS A 1 191 ? 2.770 -4.148 9.035 1.00 63.91 191 CYS A O 1
ATOM 1455 N N . GLU A 1 192 ? 4.346 -5.623 9.674 1.00 64.00 192 GLU A N 1
ATOM 1456 C CA . GLU A 1 192 ? 4.896 -4.770 10.731 1.00 64.00 192 GLU A CA 1
ATOM 1457 C C . GLU A 1 192 ? 5.574 -3.540 10.090 1.00 64.00 192 GLU A C 1
ATOM 1459 O O . GLU A 1 192 ? 5.851 -3.524 8.884 1.00 64.00 192 GLU A O 1
ATOM 1464 N N . PRO A 1 193 ? 5.863 -2.473 10.864 1.00 52.12 193 PRO A N 1
ATOM 1465 C CA . PRO A 1 193 ? 6.259 -1.175 10.327 1.00 52.12 193 PRO A CA 1
ATOM 1466 C C . PRO A 1 193 ? 7.541 -1.181 9.485 1.00 52.12 193 PRO A C 1
ATOM 1468 O O . PRO A 1 193 ? 7.797 -0.224 8.754 1.00 52.12 193 PRO A O 1
ATOM 1471 N N . TYR A 1 194 ? 8.337 -2.243 9.590 1.00 56.25 194 TYR A N 1
ATOM 1472 C CA . TYR A 1 194 ? 9.649 -2.357 8.989 1.00 56.25 194 TYR A CA 1
ATOM 1473 C C . TYR A 1 194 ? 9.600 -3.347 7.827 1.00 56.25 194 TYR A C 1
ATOM 1475 O O . TYR A 1 194 ? 9.590 -4.555 8.055 1.00 56.25 194 TYR A O 1
ATOM 1483 N N . LEU A 1 195 ? 9.601 -2.844 6.586 1.00 56.09 195 LEU A N 1
ATOM 1484 C CA . LEU A 1 195 ? 9.940 -3.679 5.435 1.00 56.09 195 LEU A CA 1
ATOM 1485 C C . LEU A 1 195 ? 11.396 -4.105 5.629 1.00 56.09 195 LEU A C 1
ATOM 1487 O O . LEU A 1 195 ? 12.284 -3.250 5.556 1.00 56.09 195 LEU A O 1
ATOM 1491 N N . PRO A 1 196 ? 11.665 -5.380 5.961 1.00 50.50 196 PRO A N 1
ATOM 1492 C CA . PRO A 1 196 ? 13.016 -5.782 6.267 1.00 50.50 196 PRO A CA 1
ATOM 1493 C C . PRO A 1 196 ? 13.888 -5.597 5.024 1.00 50.50 196 PRO A C 1
ATOM 1495 O O . PRO A 1 196 ? 13.401 -5.741 3.898 1.00 50.50 196 PRO A O 1
ATOM 1498 N N . PRO A 1 197 ? 15.185 -5.320 5.216 1.00 50.56 197 PRO A N 1
ATOM 1499 C CA . PRO A 1 197 ? 16.141 -5.284 4.131 1.00 50.56 197 PRO A CA 1
ATOM 1500 C C . PRO A 1 197 ? 16.039 -6.565 3.293 1.00 50.56 197 PRO A C 1
ATOM 1502 O O . PRO A 1 197 ? 16.327 -7.664 3.776 1.00 50.56 197 PRO A O 1
ATOM 1505 N N . HIS A 1 198 ? 15.581 -6.450 2.045 1.00 49.03 198 HIS A N 1
ATOM 1506 C CA . HIS A 1 198 ? 15.312 -7.613 1.208 1.00 49.03 198 HIS A CA 1
ATOM 1507 C C . HIS A 1 198 ? 16.645 -8.187 0.709 1.00 49.03 198 HIS A C 1
ATOM 1509 O O . HIS A 1 198 ? 17.207 -7.737 -0.285 1.00 49.03 198 HIS A O 1
ATOM 1515 N N . ARG A 1 199 ? 17.188 -9.188 1.412 1.00 43.62 199 ARG A N 1
ATOM 1516 C CA . ARG A 1 199 ? 18.521 -9.756 1.124 1.00 43.62 199 ARG A CA 1
ATOM 1517 C C . ARG A 1 199 ? 18.687 -10.290 -0.304 1.00 43.62 199 ARG A C 1
ATOM 1519 O O . ARG A 1 199 ? 19.795 -10.235 -0.820 1.00 43.62 199 ARG A O 1
ATOM 1526 N N . SER A 1 200 ? 17.622 -10.747 -0.968 1.00 43.12 200 SER A N 1
ATOM 1527 C CA . SER A 1 200 ? 17.690 -11.150 -2.383 1.00 43.12 200 SER A CA 1
ATOM 1528 C C . SER A 1 200 ? 17.653 -9.979 -3.375 1.00 43.12 200 SER A C 1
ATOM 1530 O O . SER A 1 200 ? 18.026 -10.170 -4.522 1.00 43.12 200 SER A O 1
ATOM 1532 N N . LEU A 1 201 ? 17.300 -8.758 -2.943 1.00 44.00 201 LEU A N 1
ATOM 1533 C CA . LEU A 1 201 ? 17.510 -7.540 -3.747 1.00 44.00 201 LEU A CA 1
ATOM 1534 C C . LEU A 1 201 ? 18.934 -7.008 -3.611 1.00 44.00 201 LEU A C 1
ATOM 1536 O O . LEU A 1 201 ? 19.426 -6.383 -4.534 1.00 44.00 201 LEU A O 1
ATOM 1540 N N . VAL A 1 202 ? 19.599 -7.256 -2.477 1.00 47.06 202 VAL A N 1
ATOM 1541 C CA . VAL A 1 202 ? 21.005 -6.863 -2.269 1.00 47.06 202 VAL A CA 1
ATOM 1542 C C . VAL A 1 202 ? 21.923 -7.552 -3.292 1.00 47.06 202 VAL A C 1
ATOM 1544 O O . VAL A 1 202 ? 22.968 -7.010 -3.642 1.00 47.06 202 VAL A O 1
ATOM 1547 N N . ALA A 1 203 ? 21.533 -8.738 -3.778 1.00 41.81 203 ALA A N 1
ATOM 1548 C CA . ALA A 1 203 ? 22.255 -9.461 -4.824 1.00 41.81 203 ALA A CA 1
ATOM 1549 C C . ALA A 1 203 ? 22.025 -8.858 -6.222 1.00 41.81 203 ALA A C 1
ATOM 1551 O O . ALA A 1 203 ? 22.995 -8.670 -6.952 1.00 41.81 203 ALA A O 1
ATOM 1552 N N . ALA A 1 204 ? 20.783 -8.473 -6.544 1.00 46.91 204 ALA A N 1
ATOM 1553 C CA . ALA A 1 204 ? 20.451 -7.761 -7.773 1.00 46.91 204 ALA A CA 1
ATOM 1554 C C . ALA A 1 204 ? 21.021 -6.338 -7.702 1.00 46.91 204 ALA A C 1
ATOM 1556 O O . ALA A 1 204 ? 20.390 -5.413 -7.189 1.00 46.91 204 ALA A O 1
ATOM 1557 N N . ARG A 1 205 ? 22.256 -6.158 -8.180 1.00 51.62 205 ARG A N 1
ATOM 1558 C CA . ARG A 1 205 ? 22.911 -4.847 -8.267 1.00 51.62 205 ARG A CA 1
ATOM 1559 C C . ARG A 1 205 ? 21.993 -3.872 -9.004 1.00 51.62 205 ARG A C 1
ATOM 1561 O O . ARG A 1 205 ? 21.941 -3.862 -10.234 1.00 51.62 205 ARG A O 1
ATOM 1568 N N . MET A 1 206 ? 21.311 -3.003 -8.259 1.00 55.84 206 MET A N 1
ATOM 1569 C CA . MET A 1 206 ? 20.597 -1.876 -8.841 1.00 55.84 206 MET A CA 1
ATOM 1570 C C . MET A 1 206 ? 21.639 -0.954 -9.471 1.00 55.84 206 MET A C 1
ATOM 1572 O O . MET A 1 206 ? 22.241 -0.135 -8.783 1.00 55.84 206 MET A O 1
ATOM 1576 N N . ALA A 1 207 ? 21.858 -1.071 -10.781 1.00 51.72 207 ALA A N 1
ATOM 1577 C CA . ALA A 1 207 ? 22.771 -0.198 -11.522 1.00 51.72 207 ALA A CA 1
ATOM 1578 C C . ALA A 1 207 ? 22.425 1.304 -11.365 1.00 51.72 207 ALA A C 1
ATOM 1580 O O . ALA A 1 207 ? 23.264 2.157 -11.641 1.00 51.72 207 ALA A O 1
ATOM 1581 N N . HIS A 1 208 ? 21.211 1.613 -10.886 1.00 61.66 208 HIS A N 1
ATOM 1582 C CA . HIS A 1 208 ? 20.664 2.959 -10.700 1.00 61.66 208 HIS A CA 1
ATOM 1583 C C . HIS A 1 208 ? 19.936 3.155 -9.356 1.00 61.66 208 HIS A C 1
ATOM 1585 O O . HIS A 1 208 ? 19.021 3.971 -9.268 1.00 61.66 208 HIS A O 1
ATOM 1591 N N . GLY A 1 209 ? 20.281 2.390 -8.315 1.00 65.31 209 GLY A N 1
ATOM 1592 C CA . GLY A 1 209 ? 19.689 2.611 -6.993 1.00 65.31 209 GLY A CA 1
ATOM 1593 C C . GLY A 1 209 ? 20.105 3.964 -6.411 1.00 65.31 209 GLY A C 1
ATOM 1594 O O . GLY A 1 209 ? 21.234 4.411 -6.617 1.00 65.31 209 GLY A O 1
ATOM 1595 N N . TYR A 1 210 ? 19.202 4.611 -5.678 1.00 79.81 210 TYR A N 1
ATOM 1596 C CA . TYR A 1 210 ? 19.492 5.885 -5.025 1.00 79.81 210 TYR A CA 1
ATOM 1597 C C . TYR A 1 210 ? 20.399 5.682 -3.799 1.00 79.81 210 TYR A C 1
ATOM 1599 O O . TYR A 1 210 ? 20.407 4.611 -3.185 1.00 79.81 210 TYR A O 1
ATOM 1607 N N . ASP A 1 211 ? 21.184 6.694 -3.433 1.00 84.06 211 ASP A N 1
ATOM 1608 C CA . ASP A 1 211 ? 21.796 6.717 -2.103 1.00 84.06 211 ASP A CA 1
ATOM 1609 C C . ASP A 1 211 ? 20.732 7.011 -1.028 1.00 84.06 211 ASP A C 1
ATOM 1611 O O . ASP A 1 211 ? 19.630 7.481 -1.325 1.00 84.06 211 ASP A O 1
ATOM 1615 N N . ASP A 1 212 ? 21.043 6.713 0.236 1.00 83.12 212 ASP A N 1
ATOM 1616 C CA . ASP A 1 212 ? 20.079 6.865 1.334 1.00 83.12 212 ASP A CA 1
ATOM 1617 C C . ASP A 1 212 ? 19.615 8.323 1.502 1.00 83.12 212 ASP A C 1
ATOM 1619 O O . ASP A 1 212 ? 18.458 8.571 1.841 1.00 83.12 212 ASP A O 1
ATOM 1623 N N . ALA A 1 213 ? 20.490 9.294 1.216 1.00 85.38 213 ALA A N 1
ATOM 1624 C CA . ALA A 1 213 ? 20.161 10.717 1.272 1.00 85.38 213 ALA A CA 1
ATOM 1625 C C . ALA A 1 213 ? 19.115 11.098 0.212 1.00 85.38 213 ALA A C 1
ATOM 1627 O O . ALA A 1 213 ? 18.154 11.812 0.504 1.00 85.38 213 ALA A O 1
ATOM 1628 N N . THR A 1 214 ? 19.263 10.576 -1.003 1.00 84.62 214 THR A N 1
ATOM 1629 C CA . THR A 1 214 ? 18.314 10.759 -2.099 1.00 84.62 214 THR A CA 1
ATOM 1630 C C . THR A 1 214 ? 17.009 10.026 -1.810 1.00 84.62 214 THR A C 1
ATOM 1632 O O . THR A 1 214 ? 15.940 10.600 -2.010 1.00 84.62 214 THR A O 1
ATOM 1635 N N . CYS A 1 215 ? 17.063 8.805 -1.268 1.00 85.38 215 CYS A N 1
ATOM 1636 C CA . CYS A 1 215 ? 15.871 8.094 -0.804 1.00 85.38 215 CYS A CA 1
ATOM 1637 C C . CYS A 1 215 ? 15.095 8.900 0.242 1.00 85.38 215 CYS A C 1
ATOM 1639 O O . CYS A 1 215 ? 13.878 9.022 0.125 1.00 85.38 215 CYS A O 1
ATOM 1641 N N . HIS A 1 216 ? 15.782 9.488 1.223 1.00 85.06 216 HIS A N 1
ATOM 1642 C CA . HIS A 1 216 ? 15.157 10.334 2.239 1.00 85.06 216 HIS A CA 1
ATOM 1643 C C . HIS A 1 216 ? 14.525 11.593 1.620 1.00 85.06 216 HIS A C 1
ATOM 1645 O O . HIS A 1 216 ? 13.356 11.886 1.861 1.00 85.06 216 HIS A O 1
ATOM 1651 N N . ALA A 1 217 ? 15.237 12.289 0.727 1.00 86.25 217 ALA A N 1
ATOM 1652 C CA . ALA A 1 217 ? 14.698 13.454 0.020 1.00 86.25 217 ALA A CA 1
ATOM 1653 C C . ALA A 1 217 ? 13.469 13.115 -0.853 1.00 86.25 217 ALA A C 1
ATOM 1655 O O . ALA A 1 217 ? 12.545 13.923 -0.986 1.00 86.25 217 ALA A O 1
ATOM 1656 N N . LEU A 1 218 ? 13.437 11.921 -1.451 1.00 86.56 218 LEU A N 1
ATOM 1657 C CA . LEU A 1 218 ? 12.293 11.407 -2.206 1.00 86.56 218 LEU A CA 1
ATOM 1658 C C . LEU A 1 218 ? 11.126 11.015 -1.285 1.00 86.56 218 LEU A C 1
ATOM 1660 O O . LEU A 1 218 ? 9.972 11.315 -1.605 1.00 86.56 218 LEU A O 1
ATOM 1664 N N . ALA A 1 219 ? 11.404 10.436 -0.118 1.00 87.94 219 ALA A N 1
ATOM 1665 C CA . ALA A 1 219 ? 10.394 10.115 0.887 1.00 87.94 219 ALA A CA 1
ATOM 1666 C C . ALA A 1 219 ? 9.721 11.378 1.451 1.00 87.94 219 ALA A C 1
ATOM 1668 O O . ALA A 1 219 ? 8.491 11.447 1.536 1.00 87.94 219 ALA A O 1
ATOM 1669 N N . GLU A 1 220 ? 10.480 12.454 1.689 1.00 87.00 220 GLU A N 1
ATOM 1670 C CA . GLU A 1 220 ? 9.931 13.776 2.034 1.00 87.00 220 GLU A CA 1
ATOM 1671 C C . GLU A 1 220 ? 9.006 14.350 0.946 1.00 87.00 220 GLU A C 1
ATOM 1673 O O . GLU A 1 220 ? 8.171 15.226 1.214 1.00 87.00 220 GLU A O 1
ATOM 1678 N N . ARG A 1 221 ? 9.102 13.841 -0.287 1.00 86.19 221 ARG A N 1
ATOM 1679 C CA . ARG A 1 221 ? 8.226 14.168 -1.421 1.00 86.19 221 ARG A CA 1
ATOM 1680 C C . ARG A 1 221 ? 7.071 13.176 -1.615 1.00 86.19 221 ARG A C 1
ATOM 1682 O O . ARG A 1 221 ? 6.199 13.460 -2.426 1.00 86.19 221 ARG A O 1
ATOM 1689 N N . GLY A 1 222 ? 6.989 12.112 -0.814 1.00 88.50 222 GLY A N 1
ATOM 1690 C CA . GLY A 1 222 ? 5.927 11.099 -0.869 1.00 88.50 222 GLY A CA 1
ATOM 1691 C C . GLY A 1 222 ? 6.234 9.916 -1.792 1.00 88.50 222 GLY A C 1
ATOM 1692 O O . GLY A 1 222 ? 5.325 9.161 -2.128 1.00 88.50 222 GLY A O 1
ATOM 1693 N N . TYR A 1 223 ? 7.487 9.753 -2.221 1.00 90.00 223 TYR A N 1
ATOM 1694 C CA . TYR A 1 223 ? 7.904 8.617 -3.039 1.00 90.00 223 TYR A CA 1
ATOM 1695 C C . TYR A 1 223 ? 8.530 7.522 -2.176 1.00 90.00 223 TYR A C 1
ATOM 1697 O O . TYR A 1 223 ? 9.433 7.776 -1.382 1.00 90.00 223 TYR A O 1
ATOM 1705 N N . CYS A 1 224 ? 8.098 6.283 -2.387 1.00 89.62 224 CYS A N 1
ATOM 1706 C CA . CYS A 1 224 ? 8.723 5.099 -1.814 1.00 89.62 224 CYS A CA 1
ATOM 1707 C C . CYS A 1 224 ? 9.935 4.711 -2.674 1.00 89.62 224 CYS A C 1
ATOM 1709 O O . CYS A 1 224 ? 9.808 3.958 -3.642 1.00 89.62 224 CYS A O 1
ATOM 1711 N N . ALA A 1 225 ? 11.102 5.261 -2.339 1.00 87.19 225 ALA A N 1
ATOM 1712 C CA . ALA A 1 225 ? 12.340 5.051 -3.083 1.00 87.19 225 ALA A CA 1
ATOM 1713 C C . ALA A 1 225 ? 13.157 3.870 -2.534 1.00 87.19 225 ALA A C 1
ATOM 1715 O O . ALA A 1 225 ? 13.454 3.814 -1.339 1.00 87.19 225 ALA A O 1
ATOM 1716 N N . LEU A 1 226 ? 13.566 2.961 -3.418 1.00 83.25 226 LEU A N 1
ATOM 1717 C CA . LEU A 1 226 ? 14.513 1.892 -3.120 1.00 83.25 226 LEU A CA 1
ATOM 1718 C C . LEU A 1 226 ? 15.947 2.409 -3.271 1.00 83.25 226 LEU A C 1
ATOM 1720 O O . LEU A 1 226 ? 16.320 2.970 -4.306 1.00 83.25 226 LEU A O 1
ATOM 1724 N N . SER A 1 227 ? 16.745 2.203 -2.230 1.00 82.06 227 SER A N 1
ATOM 1725 C CA . SER A 1 227 ? 18.168 2.505 -2.225 1.00 82.06 227 SER A CA 1
ATOM 1726 C C . SER A 1 227 ? 18.950 1.484 -3.053 1.00 82.06 227 SER A C 1
ATOM 1728 O O . SER A 1 227 ? 18.468 0.396 -3.376 1.00 82.06 227 SER A O 1
ATOM 1730 N N . SER A 1 228 ? 20.209 1.802 -3.339 1.00 74.94 228 SER A N 1
ATOM 1731 C CA . SER A 1 228 ? 21.180 0.884 -3.951 1.00 74.94 228 SER A CA 1
ATOM 1732 C C . SER A 1 228 ? 21.412 -0.406 -3.155 1.00 74.94 228 SER A C 1
ATOM 1734 O O . SER A 1 228 ? 21.820 -1.409 -3.736 1.00 74.94 228 SER A O 1
ATOM 1736 N N . THR A 1 229 ? 21.104 -0.419 -1.855 1.00 69.62 229 THR A N 1
ATOM 1737 C CA . THR A 1 229 ? 21.125 -1.628 -1.017 1.00 69.62 229 THR A CA 1
ATOM 1738 C C . THR A 1 229 ? 19.814 -2.419 -1.083 1.00 69.62 229 THR A C 1
ATOM 1740 O O . THR A 1 229 ? 19.658 -3.423 -0.394 1.00 69.62 229 THR A O 1
ATOM 1743 N N . GLY A 1 230 ? 18.854 -2.004 -1.914 1.00 63.09 230 GLY A N 1
ATOM 1744 C CA . GLY A 1 230 ? 17.541 -2.635 -2.015 1.00 63.09 230 GLY A CA 1
ATOM 1745 C C . GLY A 1 230 ? 16.697 -2.430 -0.759 1.00 63.09 230 GLY A C 1
ATOM 1746 O O . GLY A 1 230 ? 15.888 -3.289 -0.403 1.00 63.09 230 GLY A O 1
ATOM 1747 N N . HIS A 1 231 ? 16.921 -1.335 -0.031 1.00 66.81 231 HIS A N 1
ATOM 1748 C CA . HIS A 1 231 ? 16.151 -0.969 1.155 1.00 66.81 231 HIS A CA 1
ATOM 1749 C C . HIS A 1 231 ? 15.305 0.259 0.840 1.00 66.81 231 HIS A C 1
ATOM 1751 O O . HIS A 1 231 ? 15.760 1.175 0.168 1.00 66.81 231 HIS A O 1
ATOM 1757 N N . ALA A 1 232 ? 14.067 0.293 1.322 1.00 65.69 232 ALA A N 1
ATOM 1758 C CA . ALA A 1 232 ? 13.304 1.532 1.399 1.00 65.69 232 ALA A CA 1
ATOM 1759 C C . ALA A 1 232 ? 13.507 2.078 2.816 1.00 65.69 232 ALA A C 1
ATOM 1761 O O . ALA A 1 232 ? 12.778 1.641 3.711 1.00 65.69 232 ALA A O 1
ATOM 1762 N N . PRO A 1 233 ? 14.499 2.961 3.066 1.00 64.88 233 PRO A N 1
ATOM 1763 C CA . PRO A 1 233 ? 14.741 3.472 4.416 1.00 64.88 233 PRO A CA 1
ATOM 1764 C C . PRO A 1 233 ? 13.478 4.127 4.990 1.00 64.88 233 PRO A C 1
ATOM 1766 O O . PRO A 1 233 ? 13.215 4.026 6.186 1.00 64.88 233 PRO A O 1
ATOM 1769 N N . GLU A 1 234 ? 12.648 4.704 4.115 1.00 76.31 234 GLU A N 1
ATOM 1770 C CA . GLU A 1 234 ? 11.329 5.231 4.441 1.00 76.31 234 GLU A CA 1
ATOM 1771 C C . GLU A 1 234 ? 10.296 4.768 3.404 1.00 76.31 234 GLU A C 1
ATOM 1773 O O . GLU A 1 234 ? 10.090 5.385 2.359 1.00 76.31 234 GLU A O 1
ATOM 1778 N N . ALA A 1 235 ? 9.627 3.652 3.693 1.00 85.81 235 ALA A N 1
ATOM 1779 C CA . ALA A 1 235 ? 8.509 3.165 2.891 1.00 85.81 235 ALA A CA 1
ATOM 1780 C C . ALA A 1 235 ? 7.260 4.034 3.133 1.00 85.81 235 ALA A C 1
ATOM 1782 O O . ALA A 1 235 ? 6.442 3.749 4.014 1.00 85.81 235 ALA A O 1
ATOM 1783 N N . VAL A 1 236 ? 7.137 5.125 2.376 1.00 90.62 236 VAL A N 1
ATOM 1784 C CA . VAL A 1 236 ? 6.065 6.120 2.519 1.00 90.62 236 VAL A CA 1
ATOM 1785 C C . VAL A 1 236 ? 4.928 5.921 1.516 1.00 90.62 236 VAL A C 1
ATOM 1787 O O . VAL A 1 236 ? 5.112 5.473 0.387 1.00 90.62 236 VAL A O 1
ATOM 1790 N N . THR A 1 237 ? 3.730 6.287 1.948 1.00 93.56 237 THR A N 1
ATOM 1791 C CA . THR A 1 237 ? 2.572 6.567 1.096 1.00 93.56 237 THR A CA 1
ATOM 1792 C C . THR A 1 237 ? 2.752 7.932 0.433 1.00 93.56 237 THR A C 1
ATOM 1794 O O . THR A 1 237 ? 3.591 8.736 0.848 1.00 93.56 237 THR A O 1
ATOM 1797 N N . TYR A 1 238 ? 1.917 8.246 -0.551 1.00 92.50 238 TYR A N 1
ATOM 1798 C CA . TYR A 1 238 ? 1.980 9.532 -1.228 1.00 92.50 238 TYR A CA 1
ATOM 1799 C C . TYR A 1 238 ? 1.534 10.696 -0.325 1.00 92.50 238 TYR A C 1
ATOM 1801 O O . TYR A 1 238 ? 1.939 11.838 -0.536 1.00 92.50 238 TYR A O 1
ATOM 1809 N N . ARG A 1 239 ? 0.753 10.436 0.733 1.00 94.00 239 ARG A N 1
ATOM 1810 C CA . ARG A 1 239 ? 0.254 11.466 1.660 1.00 94.00 239 ARG A CA 1
ATOM 1811 C C . ARG A 1 239 ? 1.376 12.321 2.260 1.00 94.00 239 ARG A C 1
ATOM 1813 O O . ARG A 1 239 ? 2.372 11.818 2.777 1.00 94.00 239 ARG A O 1
ATOM 1820 N N . ARG A 1 240 ? 1.188 13.645 2.265 1.00 92.50 240 ARG A N 1
ATOM 1821 C CA . ARG A 1 240 ? 2.128 14.582 2.896 1.00 92.50 240 ARG A CA 1
ATOM 1822 C C . ARG A 1 240 ? 1.907 14.657 4.409 1.00 92.50 240 ARG A C 1
ATOM 1824 O O . ARG A 1 240 ? 0.787 14.937 4.836 1.00 92.50 240 ARG A O 1
ATOM 1831 N N . PRO A 1 241 ? 2.962 14.545 5.232 1.00 91.50 241 PRO A N 1
ATOM 1832 C CA . PRO A 1 241 ? 2.869 14.870 6.647 1.00 91.50 241 PRO A CA 1
ATOM 1833 C C . PRO A 1 241 ? 2.465 16.324 6.907 1.00 91.50 241 PRO A C 1
ATOM 1835 O O . PRO A 1 241 ? 3.044 17.249 6.334 1.00 91.50 241 PRO A O 1
ATOM 1838 N N . LEU A 1 242 ? 1.514 16.530 7.817 1.00 92.19 242 LEU A N 1
ATOM 1839 C CA . LEU A 1 242 ? 1.084 17.860 8.241 1.00 92.19 242 LEU A CA 1
ATOM 1840 C C . LEU A 1 242 ? 1.811 18.305 9.513 1.00 92.19 242 LEU A C 1
ATOM 1842 O O . LEU A 1 242 ? 2.069 17.517 10.427 1.00 92.19 242 LEU A O 1
ATOM 1846 N N . TYR A 1 243 ? 2.120 19.598 9.579 1.00 92.50 243 TYR A N 1
ATOM 1847 C CA . TYR A 1 243 ? 2.594 20.237 10.798 1.00 92.50 243 TYR A CA 1
ATOM 1848 C C . TYR A 1 243 ? 1.397 20.661 11.651 1.00 92.50 243 TYR A C 1
ATOM 1850 O O . TYR A 1 243 ? 0.581 21.464 11.211 1.00 92.50 243 TYR A O 1
ATOM 1858 N N . MET A 1 244 ? 1.321 20.147 12.880 1.00 94.19 244 MET A N 1
ATOM 1859 C CA . MET A 1 244 ? 0.180 20.347 13.784 1.00 94.19 244 MET A CA 1
ATOM 1860 C C . MET A 1 244 ? 0.497 21.297 14.959 1.00 94.19 244 MET A C 1
ATOM 1862 O O . MET A 1 244 ? -0.209 21.310 15.961 1.00 94.19 244 MET A O 1
ATOM 1866 N N . GLY A 1 245 ? 1.564 22.101 14.866 1.00 94.62 245 GLY A N 1
ATOM 1867 C CA . GLY A 1 245 ? 1.956 23.058 15.912 1.00 94.62 245 GLY A CA 1
ATOM 1868 C C . GLY A 1 245 ? 3.005 22.541 16.907 1.00 94.62 245 GLY A C 1
ATOM 1869 O O . GLY A 1 245 ? 3.481 21.410 16.818 1.00 94.62 245 GLY A O 1
ATOM 1870 N N . ARG A 1 246 ? 3.407 23.411 17.852 1.00 96.00 246 ARG A N 1
ATOM 1871 C CA . ARG A 1 246 ? 4.450 23.127 18.868 1.00 96.00 246 ARG A CA 1
ATOM 1872 C C . ARG A 1 246 ? 3.910 22.686 20.229 1.00 96.00 246 ARG A C 1
ATOM 1874 O O . ARG A 1 246 ? 4.711 22.311 21.086 1.00 96.00 246 ARG A O 1
ATOM 1881 N N . SER A 1 247 ? 2.595 22.753 20.448 1.00 97.19 247 SER A N 1
ATOM 1882 C CA . SER A 1 247 ? 1.983 22.254 21.683 1.00 97.19 247 SER A CA 1
ATOM 1883 C C . SER A 1 247 ? 2.280 20.761 21.859 1.00 97.19 247 SER A C 1
ATOM 1885 O O . SER A 1 247 ? 2.691 20.074 20.923 1.00 97.19 247 SER A O 1
ATOM 1887 N N . GLU A 1 248 ? 2.120 20.238 23.071 1.00 93.12 248 GLU A N 1
ATOM 1888 C CA . GLU A 1 248 ? 2.250 18.797 23.310 1.00 93.12 248 GLU A CA 1
ATOM 1889 C C . GLU A 1 248 ? 1.281 17.995 22.433 1.00 93.12 248 GLU A C 1
ATOM 1891 O O . GLU A 1 248 ? 1.716 17.119 21.687 1.00 93.12 248 GLU A O 1
ATOM 1896 N N . GLU A 1 249 ? 0.009 18.391 22.423 1.00 92.06 249 GLU A N 1
ATOM 1897 C CA . GLU A 1 249 ? -1.020 17.819 21.555 1.00 92.06 249 GLU A CA 1
ATOM 1898 C C . GLU A 1 249 ? -0.640 17.913 20.070 1.00 92.06 249 GLU A C 1
ATOM 1900 O O . GLU A 1 249 ? -0.697 16.916 19.355 1.00 92.06 249 GLU A O 1
ATOM 1905 N N . GLY A 1 250 ? -0.147 19.070 19.617 1.00 92.56 250 GLY A N 1
ATOM 1906 C CA . GLY A 1 250 ? 0.313 19.262 18.241 1.00 92.56 250 GLY A CA 1
ATOM 1907 C C . GLY A 1 250 ? 1.490 18.357 17.870 1.00 92.56 250 GLY A C 1
ATOM 1908 O O . GLY A 1 250 ? 1.538 17.798 16.774 1.00 92.56 250 GLY A O 1
ATOM 1909 N N . ARG A 1 251 ? 2.432 18.125 18.791 1.00 89.94 251 ARG A N 1
ATOM 1910 C CA . ARG A 1 251 ? 3.547 17.192 18.564 1.00 89.94 251 ARG A CA 1
ATOM 1911 C C . ARG A 1 251 ? 3.064 15.747 18.450 1.00 89.94 251 ARG A C 1
ATOM 1913 O O . ARG A 1 251 ? 3.528 15.044 17.549 1.00 89.94 251 ARG A O 1
ATOM 1920 N N . VAL A 1 252 ? 2.131 15.324 19.306 1.00 86.88 252 VAL A N 1
ATOM 1921 C CA . VAL A 1 252 ? 1.526 13.980 19.260 1.00 86.88 252 VAL A CA 1
ATOM 1922 C C . VAL A 1 252 ? 0.706 13.798 17.981 1.00 86.88 252 VAL A C 1
ATOM 1924 O O . VAL A 1 252 ? 0.920 12.829 17.254 1.00 86.88 252 VAL A O 1
ATOM 1927 N N . ALA A 1 253 ? -0.159 14.755 17.642 1.00 88.00 253 ALA A N 1
ATOM 1928 C CA . ALA A 1 253 ? -0.968 14.729 16.426 1.00 88.00 253 ALA A CA 1
ATOM 1929 C C . ALA A 1 253 ? -0.096 14.704 15.162 1.00 88.00 253 ALA A C 1
ATOM 1931 O O . ALA A 1 253 ? -0.319 13.891 14.268 1.00 88.00 253 ALA A O 1
ATOM 1932 N N . GLY A 1 254 ? 0.949 15.536 15.103 1.00 89.69 254 GLY A N 1
ATOM 1933 C CA . GLY A 1 254 ? 1.896 15.542 13.987 1.00 89.69 254 GLY A CA 1
ATOM 1934 C C . GLY A 1 254 ? 2.690 14.238 13.869 1.00 89.69 254 GLY A C 1
ATOM 1935 O O . GLY A 1 254 ? 2.994 13.794 12.762 1.00 89.69 254 GLY A O 1
ATOM 1936 N N . PHE A 1 255 ? 3.012 13.592 14.993 1.00 87.25 255 PHE A N 1
ATOM 1937 C CA . PHE A 1 255 ? 3.664 12.285 14.999 1.00 87.25 255 PHE A CA 1
ATOM 1938 C C . PHE A 1 255 ? 2.730 11.166 14.512 1.00 87.25 255 PHE A C 1
ATOM 1940 O O . PHE A 1 255 ? 3.119 10.419 13.615 1.00 87.25 255 PHE A O 1
ATOM 1947 N N . ASN A 1 256 ? 1.489 11.109 15.005 1.00 87.12 256 ASN A N 1
ATOM 1948 C CA . ASN A 1 256 ? 0.478 10.157 14.529 1.00 87.12 256 ASN A CA 1
ATOM 1949 C C . ASN A 1 256 ? 0.176 10.362 13.035 1.00 87.12 256 ASN A C 1
ATOM 1951 O O . ASN A 1 256 ? 0.103 9.398 12.274 1.00 87.12 256 ASN A O 1
ATOM 1955 N N . HIS A 1 257 ? 0.087 11.617 12.584 1.00 90.12 257 HIS A N 1
ATOM 1956 C CA . HIS A 1 257 ? -0.109 11.927 11.171 1.00 90.12 257 HIS A CA 1
ATOM 1957 C C . HIS A 1 257 ? 1.077 11.456 10.316 1.00 90.12 257 HIS A C 1
ATOM 1959 O O . HIS A 1 257 ? 0.863 10.866 9.258 1.00 90.12 257 HIS A O 1
ATOM 1965 N N . ARG A 1 258 ? 2.327 11.667 10.753 1.00 89.69 258 ARG A N 1
ATOM 1966 C CA . ARG A 1 258 ? 3.515 11.128 10.062 1.00 89.69 258 ARG A CA 1
ATOM 1967 C C . ARG A 1 258 ? 3.486 9.608 9.972 1.00 89.69 258 ARG A C 1
ATOM 1969 O O . ARG A 1 258 ? 3.742 9.075 8.901 1.00 89.69 258 ARG A O 1
ATOM 1976 N N . ALA A 1 259 ? 3.134 8.927 11.060 1.00 86.31 259 ALA A N 1
ATOM 1977 C CA . ALA A 1 259 ? 3.009 7.476 11.050 1.00 86.31 259 ALA A CA 1
ATOM 1978 C C . ALA A 1 259 ? 1.964 7.010 10.024 1.00 86.31 259 ALA A C 1
ATOM 1980 O O . ALA A 1 259 ? 2.251 6.137 9.218 1.00 86.31 259 ALA A O 1
ATOM 1981 N N . SER A 1 260 ? 0.804 7.667 9.942 1.00 87.94 260 SER A N 1
ATOM 1982 C CA . SER A 1 260 ? -0.205 7.340 8.919 1.00 87.94 260 SER A CA 1
ATOM 1983 C C . SER A 1 260 ? 0.267 7.528 7.468 1.00 87.94 260 SER A C 1
ATOM 1985 O O . SER A 1 260 ? -0.403 7.064 6.551 1.00 87.94 260 SER A O 1
ATOM 1987 N N . CYS A 1 261 ? 1.403 8.204 7.254 1.00 91.62 261 CYS A N 1
ATOM 1988 C CA . CYS A 1 261 ? 2.013 8.366 5.940 1.00 91.62 261 CYS A CA 1
ATOM 1989 C C . CYS A 1 261 ? 2.981 7.225 5.581 1.00 91.62 261 CYS A C 1
ATOM 1991 O O . CYS A 1 261 ? 3.548 7.284 4.496 1.00 91.62 261 CYS A O 1
ATOM 1993 N N . LEU A 1 262 ? 3.203 6.215 6.434 1.00 89.44 262 LEU A N 1
ATOM 1994 C CA . LEU A 1 262 ? 4.038 5.051 6.100 1.00 89.44 262 LEU A CA 1
ATOM 1995 C C . LEU A 1 262 ? 3.183 3.893 5.574 1.00 89.44 262 LEU A C 1
ATOM 1997 O O . LEU A 1 262 ? 2.110 3.613 6.112 1.00 89.44 262 LEU A O 1
ATOM 2001 N N . ILE A 1 263 ? 3.689 3.190 4.557 1.00 90.06 263 ILE A N 1
ATOM 2002 C CA . ILE A 1 263 ? 3.021 2.058 3.888 1.00 90.06 263 ILE A CA 1
ATOM 2003 C C . ILE A 1 263 ? 2.594 0.995 4.895 1.00 90.06 263 ILE A C 1
ATOM 2005 O O . ILE A 1 263 ? 1.467 0.507 4.874 1.00 90.06 263 ILE A O 1
ATOM 2009 N N . SER A 1 264 ? 3.498 0.646 5.796 1.00 85.50 264 SER A N 1
ATOM 2010 C CA . SER A 1 264 ? 3.293 -0.413 6.770 1.00 85.50 264 SER A CA 1
ATOM 2011 C C . SER A 1 264 ? 2.196 -0.072 7.783 1.00 85.50 264 SER A C 1
ATOM 2013 O O . SER A 1 264 ? 1.341 -0.905 8.082 1.00 85.50 264 SER A O 1
ATOM 2015 N N . TRP A 1 265 ? 2.123 1.186 8.226 1.00 86.25 265 TRP A N 1
ATOM 2016 C CA . TRP A 1 265 ? 1.026 1.659 9.070 1.00 86.25 265 TRP A CA 1
ATOM 2017 C C . TRP A 1 265 ? -0.309 1.716 8.327 1.00 86.25 265 TRP A C 1
ATOM 2019 O O . TRP A 1 265 ? -1.335 1.363 8.915 1.00 86.25 265 TRP A O 1
ATOM 2029 N N . ALA A 1 266 ? -0.312 2.110 7.051 1.00 88.81 266 ALA A N 1
ATOM 2030 C CA . ALA A 1 266 ? -1.511 2.066 6.218 1.00 88.81 266 ALA A CA 1
ATOM 2031 C C . ALA A 1 266 ? -2.029 0.625 6.066 1.00 88.81 266 ALA A C 1
ATOM 2033 O O . ALA A 1 266 ? -3.198 0.370 6.342 1.00 88.81 266 ALA A O 1
ATOM 2034 N N . LEU A 1 267 ? -1.153 -0.333 5.744 1.00 89.00 267 LEU A N 1
ATOM 2035 C CA . LEU A 1 267 ? -1.496 -1.756 5.629 1.00 89.00 267 LEU A CA 1
ATOM 2036 C C . LEU A 1 267 ? -2.041 -2.339 6.929 1.00 89.00 267 LEU A C 1
ATOM 2038 O O . LEU A 1 267 ? -3.060 -3.027 6.919 1.00 89.00 267 LEU A O 1
ATOM 2042 N N . MET A 1 268 ? -1.378 -2.061 8.052 1.00 86.75 268 MET A N 1
ATOM 2043 C CA . MET A 1 268 ? -1.815 -2.558 9.350 1.00 86.75 268 MET A CA 1
ATOM 2044 C C . MET A 1 268 ? -3.191 -1.985 9.715 1.00 86.75 268 MET A C 1
ATOM 2046 O O . MET A 1 268 ? -4.075 -2.732 10.128 1.00 86.75 268 MET A O 1
ATOM 2050 N N . THR A 1 269 ? -3.399 -0.683 9.503 1.00 88.81 269 THR A N 1
ATOM 2051 C CA . THR A 1 269 ? -4.698 -0.028 9.727 1.00 88.81 269 THR A CA 1
ATOM 2052 C C . THR A 1 269 ? -5.782 -0.667 8.858 1.00 88.81 269 THR A C 1
ATOM 2054 O O . THR A 1 269 ? -6.790 -1.132 9.382 1.00 88.81 269 THR A O 1
ATOM 2057 N N . ASN A 1 270 ? -5.536 -0.777 7.552 1.00 89.81 270 ASN A N 1
ATOM 2058 C CA . ASN A 1 270 ? -6.449 -1.369 6.578 1.00 89.81 270 ASN A CA 1
ATOM 2059 C C . ASN A 1 270 ? -6.839 -2.810 6.931 1.00 89.81 270 ASN A C 1
ATOM 2061 O O . ASN A 1 270 ? -8.021 -3.154 6.949 1.00 89.81 270 ASN A O 1
ATOM 2065 N N . ARG A 1 271 ? -5.853 -3.642 7.283 1.00 88.38 271 ARG A N 1
ATOM 2066 C CA . ARG A 1 271 ? -6.080 -5.033 7.684 1.00 88.38 271 ARG A CA 1
ATOM 2067 C C . ARG A 1 271 ? -6.982 -5.134 8.906 1.00 88.38 271 ARG A C 1
ATOM 2069 O O . ARG A 1 271 ? -7.889 -5.963 8.915 1.00 88.38 271 ARG A O 1
ATOM 2076 N N . TRP A 1 272 ? -6.721 -4.347 9.947 1.00 89.94 272 TRP A N 1
ATOM 2077 C CA . TRP A 1 272 ? -7.530 -4.410 11.163 1.00 89.94 272 TRP A CA 1
ATOM 2078 C C . TRP A 1 272 ? -8.942 -3.892 10.936 1.00 89.94 272 TRP A C 1
ATOM 2080 O O . TRP A 1 272 ? -9.878 -4.498 11.451 1.00 89.94 272 TRP A O 1
ATOM 2090 N N . THR A 1 273 ? -9.112 -2.850 10.121 1.00 90.25 273 THR A N 1
ATOM 2091 C CA . THR A 1 273 ? -10.442 -2.396 9.710 1.00 90.25 273 THR A CA 1
ATOM 2092 C C . THR A 1 273 ? -11.196 -3.522 9.007 1.00 90.25 273 THR A C 1
ATOM 2094 O O . THR A 1 273 ? -12.273 -3.897 9.459 1.00 90.25 273 THR A O 1
ATOM 2097 N N . ILE A 1 274 ? -10.590 -4.157 7.998 1.00 89.00 274 ILE A N 1
ATOM 2098 C CA . ILE A 1 274 ? -11.157 -5.324 7.304 1.00 89.00 274 ILE A CA 1
ATOM 2099 C C . ILE A 1 274 ? -11.503 -6.454 8.280 1.00 89.00 274 ILE A C 1
ATOM 2101 O O . ILE A 1 274 ? -12.578 -7.045 8.198 1.00 89.00 274 ILE A O 1
ATOM 2105 N N . ALA A 1 275 ? -10.608 -6.770 9.214 1.00 89.12 275 ALA A N 1
ATOM 2106 C CA . ALA A 1 275 ? -10.817 -7.861 10.154 1.00 89.12 275 ALA A CA 1
ATOM 2107 C C . ALA A 1 275 ? -11.990 -7.574 11.108 1.00 89.12 275 ALA A C 1
ATOM 2109 O O . ALA A 1 275 ? -12.779 -8.478 11.383 1.00 89.12 275 ALA A O 1
ATOM 2110 N N . VAL A 1 276 ? -12.148 -6.324 11.560 1.00 90.25 276 VAL A N 1
ATOM 2111 C CA . VAL A 1 276 ? -13.314 -5.880 12.340 1.00 90.25 276 VAL A CA 1
ATOM 2112 C C . VAL A 1 276 ? -14.589 -5.943 11.496 1.00 90.25 276 VAL A C 1
ATOM 2114 O O . VAL A 1 276 ? -15.590 -6.482 11.967 1.00 90.25 276 VAL A O 1
ATOM 2117 N N . GLU A 1 277 ? -14.558 -5.480 10.242 1.00 89.19 277 GLU A N 1
ATOM 2118 C CA . GLU A 1 277 ? -15.706 -5.565 9.331 1.00 89.19 277 GLU A CA 1
ATOM 2119 C C . GLU A 1 277 ? -16.157 -7.014 9.123 1.00 89.19 277 GLU A C 1
ATOM 2121 O O . GLU A 1 277 ? -17.341 -7.322 9.267 1.00 89.19 277 GLU A O 1
ATOM 2126 N N . LEU A 1 278 ? -15.224 -7.926 8.835 1.00 87.75 278 LEU A N 1
ATOM 2127 C CA . LEU A 1 278 ? -15.511 -9.351 8.672 1.00 87.75 278 LEU A CA 1
ATOM 2128 C C . LEU A 1 278 ? -16.017 -9.974 9.974 1.00 87.75 278 LEU A C 1
ATOM 2130 O O . LEU A 1 278 ? -17.011 -10.699 9.961 1.00 87.75 278 LEU A O 1
ATOM 2134 N N . ARG A 1 279 ? -15.386 -9.664 11.113 1.00 90.25 279 ARG A N 1
ATOM 2135 C CA . ARG A 1 279 ? -15.815 -10.176 12.418 1.00 90.25 279 ARG A CA 1
ATOM 2136 C C . ARG A 1 279 ? -17.222 -9.705 12.778 1.00 90.25 279 ARG A C 1
ATOM 2138 O O . ARG A 1 279 ? -17.980 -10.496 13.335 1.00 90.25 279 ARG A O 1
ATOM 2145 N N . SER A 1 280 ? -17.577 -8.468 12.430 1.00 87.94 280 SER A N 1
ATOM 2146 C CA . SER A 1 280 ? -18.899 -7.897 12.708 1.00 87.94 280 SER A CA 1
ATOM 2147 C C . SER A 1 280 ? -20.045 -8.669 12.045 1.00 87.94 280 SER A C 1
ATOM 2149 O O . SER A 1 280 ? -21.133 -8.731 12.610 1.00 87.94 280 SER A O 1
ATOM 2151 N N . ARG A 1 281 ? -19.781 -9.354 10.919 1.00 86.06 281 ARG A N 1
ATOM 2152 C CA . ARG A 1 281 ? -20.755 -10.222 10.226 1.00 86.06 281 ARG A CA 1
ATOM 2153 C C . ARG A 1 281 ? -21.153 -11.451 11.035 1.00 86.06 281 ARG A C 1
ATOM 2155 O O . ARG A 1 281 ? -22.186 -12.048 10.767 1.00 86.06 281 ARG A O 1
ATOM 2162 N N . HIS A 1 282 ? -20.327 -11.840 12.001 1.00 87.44 282 HIS A N 1
ATOM 2163 C CA . HIS A 1 282 ? -20.559 -12.999 12.859 1.00 87.44 282 HIS A CA 1
ATOM 2164 C C . HIS A 1 282 ? -21.049 -12.621 14.260 1.00 87.44 282 HIS A C 1
ATOM 2166 O O . HIS A 1 282 ? -21.171 -13.508 15.104 1.00 87.44 282 HIS A O 1
ATOM 2172 N N . LEU A 1 283 ? -21.277 -11.333 14.532 1.00 86.31 283 LEU A N 1
ATOM 2173 C CA . LEU A 1 283 ? -21.925 -10.911 15.771 1.00 86.31 283 LEU A CA 1
ATOM 2174 C C . LEU A 1 283 ? -23.404 -11.279 15.709 1.00 86.31 283 LEU A C 1
ATOM 2176 O O . LEU A 1 283 ? -24.048 -11.117 14.667 1.00 86.31 283 LEU A O 1
ATOM 2180 N N . ALA A 1 284 ? -23.931 -11.791 16.817 1.00 81.50 284 ALA A N 1
ATOM 2181 C CA . ALA A 1 284 ? -25.347 -12.088 16.896 1.00 81.50 284 ALA A CA 1
ATOM 2182 C C . ALA A 1 284 ? -26.131 -10.763 16.862 1.00 81.50 284 ALA A C 1
ATOM 2184 O O . ALA A 1 284 ? -25.711 -9.795 17.496 1.00 81.50 284 ALA A O 1
ATOM 2185 N N . PRO A 1 285 ? -27.291 -10.696 16.185 1.00 76.00 285 PRO A N 1
ATOM 2186 C CA . PRO A 1 285 ? -28.140 -9.502 16.213 1.00 76.00 285 PRO A CA 1
ATOM 2187 C C . PRO A 1 285 ? -28.563 -9.094 17.630 1.00 76.00 285 PRO A C 1
ATOM 2189 O O . PRO A 1 285 ? -28.851 -7.926 17.872 1.00 76.00 285 PRO A O 1
ATOM 2192 N N . ASP A 1 286 ? -28.596 -10.065 18.548 1.00 74.62 286 ASP A N 1
ATOM 2193 C CA . ASP A 1 286 ? -28.976 -9.884 19.947 1.00 74.62 286 ASP A CA 1
ATOM 2194 C C . ASP A 1 286 ? -27.752 -9.688 20.877 1.00 74.62 286 ASP A C 1
ATOM 2196 O O . ASP A 1 286 ? -27.914 -9.657 22.099 1.00 74.62 286 ASP A O 1
ATOM 2200 N N . ASP A 1 287 ? -26.529 -9.549 20.336 1.00 77.38 287 ASP A N 1
ATOM 2201 C CA . ASP A 1 287 ? -25.363 -9.154 21.136 1.00 77.38 287 ASP A CA 1
ATOM 2202 C C . ASP A 1 287 ? -25.602 -7.737 21.679 1.00 77.38 287 ASP A C 1
ATOM 2204 O O . ASP A 1 287 ? -25.514 -6.745 20.956 1.00 77.38 287 ASP A O 1
ATOM 2208 N N . ALA A 1 288 ? -25.916 -7.649 22.976 1.00 77.31 288 ALA A N 1
ATOM 2209 C CA . ALA A 1 288 ? -26.356 -6.416 23.633 1.00 77.31 288 ALA A CA 1
ATOM 2210 C C . ALA A 1 288 ? -25.325 -5.270 23.582 1.00 77.31 288 ALA A C 1
ATOM 2212 O O . ALA A 1 288 ? -25.693 -4.114 23.785 1.00 77.31 288 ALA A O 1
ATOM 2213 N N . ASP A 1 289 ? -24.052 -5.581 23.316 1.00 90.50 289 ASP A N 1
ATOM 2214 C CA . ASP A 1 289 ? -22.988 -4.596 23.134 1.00 90.50 289 ASP A CA 1
ATOM 2215 C C . ASP A 1 289 ? -21.942 -5.075 22.097 1.00 90.50 289 ASP A C 1
ATOM 2217 O O . ASP A 1 289 ? -20.988 -5.788 22.444 1.00 90.50 289 ASP A O 1
ATOM 2221 N N . PRO A 1 290 ? -22.073 -4.678 20.815 1.00 89.75 290 PRO A N 1
ATOM 2222 C CA . PRO A 1 290 ? -21.094 -5.017 19.784 1.00 89.75 290 PRO A CA 1
ATOM 2223 C C . PRO A 1 290 ? -19.713 -4.404 20.057 1.00 89.75 290 PRO A C 1
ATOM 2225 O O . PRO A 1 290 ? -18.706 -4.976 19.632 1.00 89.75 290 PRO A O 1
ATOM 2228 N N . THR A 1 291 ? -19.633 -3.286 20.794 1.00 92.69 291 THR A N 1
ATOM 2229 C CA . THR A 1 291 ? -18.351 -2.686 21.189 1.00 92.69 291 THR A CA 1
ATOM 2230 C C . THR A 1 291 ? -17.596 -3.637 22.108 1.00 92.69 291 THR A C 1
ATOM 2232 O O . THR A 1 291 ? -16.452 -3.983 21.815 1.00 92.69 291 THR A O 1
ATOM 2235 N N . ALA A 1 292 ? -18.236 -4.121 23.177 1.00 93.50 292 ALA A N 1
ATOM 2236 C CA . ALA A 1 292 ? -17.615 -5.052 24.120 1.00 93.50 292 ALA A CA 1
ATOM 2237 C C . ALA A 1 292 ? -17.189 -6.372 23.452 1.00 93.50 292 ALA A C 1
ATOM 2239 O O . ALA A 1 292 ? -16.098 -6.889 23.725 1.00 93.50 292 ALA A O 1
ATOM 2240 N N . ALA A 1 293 ? -18.018 -6.899 22.544 1.00 91.75 293 ALA A N 1
ATOM 2241 C CA . ALA A 1 293 ? -17.728 -8.132 21.816 1.00 91.75 293 ALA A CA 1
ATOM 2242 C C . ALA A 1 293 ? -16.507 -7.991 20.886 1.00 91.75 293 ALA A C 1
ATOM 2244 O O . ALA A 1 293 ? -15.606 -8.838 20.905 1.00 91.75 293 ALA A O 1
ATOM 2245 N N . LEU A 1 294 ? -16.444 -6.911 20.097 1.00 92.81 294 LEU A N 1
ATOM 2246 C CA . LEU A 1 294 ? -15.304 -6.627 19.220 1.00 92.81 294 LEU A CA 1
ATOM 2247 C C . LEU A 1 294 ? -14.040 -6.301 20.019 1.00 92.81 294 LEU A C 1
ATOM 2249 O O . LEU A 1 294 ? -12.970 -6.803 19.677 1.00 92.81 294 LEU A O 1
ATOM 2253 N N . GLN A 1 295 ? -14.160 -5.529 21.102 1.00 95.38 295 GLN A N 1
ATOM 2254 C CA . GLN A 1 295 ? -13.046 -5.184 21.984 1.00 95.38 295 GLN A CA 1
ATOM 2255 C C . GLN A 1 295 ? -12.407 -6.446 22.580 1.00 95.38 295 GLN A C 1
ATOM 2257 O O . GLN A 1 295 ? -11.203 -6.652 22.443 1.00 95.38 295 GLN A O 1
ATOM 2262 N N . THR A 1 296 ? -13.221 -7.349 23.138 1.00 94.50 296 THR A N 1
ATOM 2263 C CA . THR A 1 296 ? -12.757 -8.626 23.711 1.00 94.50 296 THR A CA 1
ATOM 2264 C C . THR A 1 296 ? -12.065 -9.508 22.664 1.00 94.50 296 THR A C 1
ATOM 2266 O O . THR A 1 296 ? -11.104 -10.224 22.958 1.00 94.50 296 THR A O 1
ATOM 2269 N N . TRP A 1 297 ? -12.544 -9.490 21.416 1.00 93.81 297 TRP A N 1
ATOM 2270 C CA . TRP A 1 297 ? -11.896 -10.208 20.319 1.00 93.81 297 TRP A CA 1
ATOM 2271 C C . TRP A 1 297 ? -10.544 -9.579 19.942 1.00 93.81 297 TRP A C 1
ATOM 2273 O O . TRP A 1 297 ? -9.561 -10.313 19.810 1.00 93.81 297 TRP A O 1
ATOM 2283 N N . LEU A 1 298 ? -10.474 -8.249 19.823 1.00 92.75 298 LEU A N 1
ATOM 2284 C CA . LEU A 1 298 ? -9.254 -7.506 19.482 1.00 92.75 298 LEU A CA 1
ATOM 2285 C C . LEU A 1 298 ? -8.159 -7.642 20.551 1.00 92.75 298 LEU A C 1
ATOM 2287 O O . LEU A 1 298 ? -6.978 -7.737 20.218 1.00 92.75 298 LEU A O 1
ATOM 2291 N N . GLU A 1 299 ? -8.528 -7.727 21.829 1.00 93.62 299 GLU A N 1
ATOM 2292 C CA . GLU A 1 299 ? -7.583 -7.888 22.945 1.00 93.62 299 GLU A CA 1
ATOM 2293 C C . GLU A 1 299 ? -6.746 -9.173 22.863 1.00 93.62 299 GLU A C 1
ATOM 2295 O O . GLU A 1 299 ? -5.626 -9.212 23.370 1.00 93.62 299 GLU A O 1
ATOM 2300 N N . ARG A 1 300 ? -7.203 -10.198 22.128 1.00 91.12 300 ARG A N 1
ATOM 2301 C CA . ARG A 1 300 ? -6.418 -11.423 21.855 1.00 91.12 300 ARG A CA 1
ATOM 2302 C C . ARG A 1 300 ? -5.149 -11.159 21.039 1.00 91.12 300 ARG A C 1
ATOM 2304 O O . ARG A 1 300 ? -4.248 -12.003 20.996 1.00 91.12 300 ARG A O 1
ATOM 2311 N N . PHE A 1 301 ? -5.090 -10.008 20.376 1.00 89.00 301 PHE A N 1
ATOM 2312 C CA . PHE A 1 301 ? -3.977 -9.568 19.542 1.00 89.00 301 PHE A CA 1
ATOM 2313 C C . PHE A 1 301 ? -3.127 -8.486 20.210 1.00 89.00 301 PHE A C 1
ATOM 2315 O O . PHE A 1 301 ? -2.235 -7.931 19.571 1.00 89.00 301 PHE A O 1
ATOM 2322 N N . VAL A 1 302 ? -3.367 -8.209 21.492 1.00 90.38 302 VAL A N 1
ATOM 2323 C CA . VAL A 1 302 ? -2.560 -7.306 22.312 1.00 90.38 302 VAL A CA 1
ATOM 2324 C C . VAL A 1 302 ? -1.640 -8.119 23.225 1.00 90.38 302 VAL A C 1
ATOM 2326 O O . VAL A 1 302 ? -2.033 -9.151 23.763 1.00 90.38 302 VAL A O 1
ATOM 2329 N N . GLY A 1 303 ? -0.400 -7.660 23.416 1.00 83.12 303 GLY A N 1
ATOM 2330 C CA . GLY A 1 303 ? 0.525 -8.224 24.409 1.00 83.12 303 GLY A CA 1
ATOM 2331 C C . GLY A 1 303 ? 1.807 -8.819 23.825 1.00 83.12 303 GLY A C 1
ATOM 2332 O O . GLY A 1 303 ? 2.188 -8.559 22.685 1.00 83.12 303 GLY A O 1
ATOM 2333 N N . THR A 1 304 ? 2.555 -9.577 24.626 1.00 74.06 304 THR A N 1
ATOM 2334 C CA . THR A 1 304 ? 3.897 -10.077 24.267 1.00 74.06 304 THR A CA 1
ATOM 2335 C C . THR A 1 304 ? 3.861 -10.982 23.028 1.00 74.06 304 THR A C 1
ATOM 2337 O O . THR A 1 304 ? 2.979 -11.818 22.889 1.00 74.06 304 THR A O 1
ATOM 2340 N N . GLY A 1 305 ? 4.796 -10.780 22.091 1.00 77.31 305 GLY A N 1
ATOM 2341 C CA . GLY A 1 305 ? 4.820 -11.501 20.806 1.00 77.31 305 GLY A CA 1
ATOM 2342 C C . GLY A 1 305 ? 3.730 -11.111 19.795 1.00 77.31 305 GLY A C 1
ATOM 2343 O O . GLY A 1 305 ? 3.684 -11.682 18.713 1.00 77.31 305 GLY A O 1
ATOM 2344 N N . ARG A 1 306 ? 2.859 -10.148 20.123 1.00 81.69 306 ARG A N 1
ATOM 2345 C CA . ARG A 1 306 ? 1.849 -9.592 19.212 1.00 81.69 306 ARG A CA 1
ATOM 2346 C C . ARG A 1 306 ? 2.239 -8.205 18.676 1.00 81.69 306 ARG A C 1
ATOM 2348 O O . ARG A 1 306 ? 3.022 -7.523 19.345 1.00 81.69 306 ARG A O 1
ATOM 2355 N N . PRO A 1 307 ? 1.685 -7.775 17.529 1.00 79.62 307 PRO A N 1
ATOM 2356 C CA . PRO A 1 307 ? 1.999 -6.479 16.915 1.00 79.62 307 PRO A CA 1
ATOM 2357 C C . PRO A 1 307 ? 1.423 -5.272 17.677 1.00 79.62 307 PRO A C 1
ATOM 2359 O O . PRO A 1 307 ? 1.976 -4.172 17.615 1.00 79.62 307 PRO A O 1
ATOM 2362 N N . LEU A 1 308 ? 0.332 -5.460 18.429 1.00 85.56 308 LEU A N 1
ATOM 2363 C CA . LEU A 1 308 ? -0.357 -4.378 19.134 1.00 85.56 308 LEU A CA 1
ATOM 2364 C C . LEU A 1 308 ? 0.021 -4.319 20.622 1.00 85.56 308 LEU A C 1
ATOM 2366 O O . LEU A 1 308 ? 0.106 -5.332 21.322 1.00 85.56 308 LEU A O 1
ATOM 2370 N N . GLU A 1 309 ? 0.222 -3.098 21.110 1.00 89.00 309 GLU A N 1
ATOM 2371 C CA . GLU A 1 309 ? 0.364 -2.750 22.528 1.00 89.00 309 GLU A CA 1
ATOM 2372 C C . GLU A 1 309 ? -0.992 -2.397 23.151 1.00 89.00 309 GLU A C 1
ATOM 2374 O O . GLU A 1 309 ? -1.248 -2.729 24.304 1.00 89.00 309 GLU A O 1
ATOM 2379 N N . LYS A 1 310 ? -1.871 -1.729 22.397 1.00 91.25 310 LYS A N 1
ATOM 2380 C CA . LYS A 1 310 ? -3.234 -1.405 22.827 1.00 91.25 310 LYS A CA 1
ATOM 2381 C C . LYS A 1 310 ? -4.162 -1.341 21.620 1.00 91.25 310 LYS A C 1
ATOM 2383 O O . LYS A 1 310 ? -3.744 -1.002 20.517 1.00 91.25 310 LYS A O 1
ATOM 2388 N N . VAL A 1 311 ? -5.433 -1.630 21.850 1.00 93.38 311 VAL A N 1
ATOM 2389 C CA . VAL A 1 311 ? -6.501 -1.472 20.868 1.00 93.38 311 VAL A CA 1
ATOM 2390 C C . VAL A 1 311 ? -7.746 -0.945 21.563 1.00 93.38 311 VAL A C 1
ATOM 2392 O O . VAL A 1 311 ? -8.015 -1.298 22.712 1.00 93.38 311 VAL A O 1
ATOM 2395 N N . LEU A 1 312 ? -8.469 -0.075 20.874 1.00 94.12 312 LEU A N 1
ATOM 2396 C CA . LEU A 1 312 ? -9.794 0.376 21.261 1.00 94.12 312 LEU A CA 1
ATOM 2397 C C . LEU A 1 312 ? -10.686 0.300 20.029 1.00 94.12 312 LEU A C 1
ATOM 2399 O O . LEU A 1 312 ? -10.284 0.741 18.955 1.00 94.12 312 LEU A O 1
ATOM 2403 N N . VAL A 1 313 ? -11.890 -0.223 20.187 1.00 93.94 313 VAL A N 1
ATOM 2404 C CA . VAL A 1 313 ? -12.962 -0.105 19.200 1.00 93.94 313 VAL A CA 1
ATOM 2405 C C . VAL A 1 313 ? -14.153 0.574 19.856 1.00 93.94 313 VAL A C 1
ATOM 2407 O O . VAL A 1 313 ? -14.395 0.390 21.046 1.00 93.94 313 VAL A O 1
ATOM 2410 N N . GLN A 1 314 ? -14.880 1.379 19.093 1.00 92.94 314 GLN A N 1
ATOM 2411 C CA . GLN A 1 314 ? -16.115 2.011 19.534 1.00 92.94 314 GLN A CA 1
ATOM 2412 C C . GLN A 1 314 ? -17.152 1.890 18.427 1.00 92.94 314 GLN A C 1
ATOM 2414 O O . GLN A 1 314 ? -16.908 2.318 17.299 1.00 92.94 314 GLN A O 1
ATOM 2419 N N . VAL A 1 315 ? -18.306 1.323 18.765 1.00 89.31 315 VAL A N 1
ATOM 2420 C CA . VAL A 1 315 ? -19.486 1.262 17.902 1.00 89.31 315 VAL A CA 1
ATOM 2421 C C . VAL A 1 315 ? -20.508 2.267 18.435 1.00 89.31 315 VAL A C 1
ATOM 2423 O O . VAL A 1 315 ? -21.077 2.038 19.504 1.00 89.31 315 VAL A O 1
ATOM 2426 N N . PRO A 1 316 ? -20.735 3.405 17.758 1.00 87.00 316 PRO A N 1
ATOM 2427 C CA . PRO A 1 316 ? -21.753 4.360 18.181 1.00 87.00 316 PRO A CA 1
ATOM 2428 C C . PRO A 1 316 ? -23.149 3.733 18.077 1.00 87.00 316 PRO A C 1
ATOM 2430 O O . PRO A 1 316 ? -23.474 3.120 17.064 1.00 87.00 316 PRO A O 1
ATOM 2433 N N . ALA A 1 317 ? -23.998 3.931 19.090 1.00 79.38 317 ALA A N 1
ATOM 2434 C CA . ALA A 1 317 ? -25.333 3.320 19.155 1.00 79.38 317 ALA A CA 1
ATOM 2435 C C . ALA A 1 317 ? -26.247 3.679 17.964 1.00 79.38 317 ALA A C 1
ATOM 2437 O O . ALA A 1 317 ? -27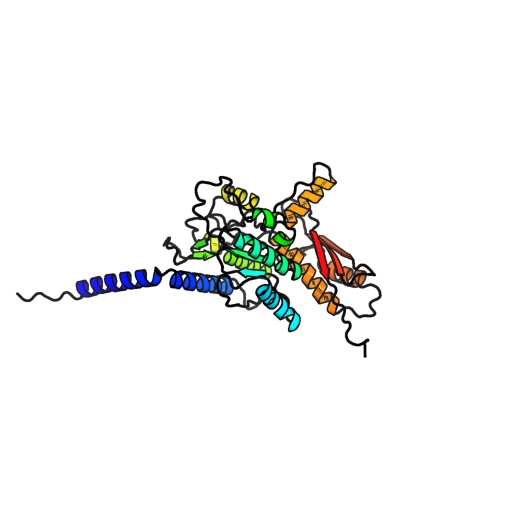.143 2.916 17.616 1.00 79.38 317 ALA A O 1
ATOM 2438 N N . GLU A 1 318 ? -26.013 4.833 17.336 1.00 78.50 318 GLU A N 1
ATOM 2439 C CA . GLU A 1 318 ? -26.838 5.370 16.248 1.00 78.50 318 GLU A CA 1
ATOM 2440 C C . GLU A 1 318 ? -26.233 5.144 14.849 1.00 78.50 318 GLU A C 1
ATOM 2442 O O . GLU A 1 318 ? -26.819 5.571 13.855 1.00 78.50 318 GLU A O 1
ATOM 2447 N N . GLN A 1 319 ? -25.061 4.504 14.735 1.00 69.62 319 GLN A N 1
ATOM 2448 C CA . GLN A 1 319 ? -24.329 4.411 13.467 1.00 69.62 319 GLN A CA 1
ATOM 2449 C C . GLN A 1 319 ? -24.046 2.966 13.049 1.00 69.62 319 GLN A C 1
ATOM 2451 O O . GLN A 1 319 ? -23.648 2.123 13.844 1.00 69.62 319 GLN A O 1
ATOM 2456 N N . LEU A 1 320 ? -24.154 2.703 11.743 1.00 76.88 320 LEU A N 1
ATOM 2457 C CA . LEU A 1 320 ? -23.733 1.449 11.098 1.00 76.88 320 LEU A CA 1
ATOM 2458 C C . LEU A 1 320 ? -22.203 1.387 10.902 1.00 76.88 320 LEU A C 1
ATOM 2460 O O . LEU A 1 320 ? -21.715 0.897 9.885 1.00 76.88 320 LEU A O 1
ATOM 2464 N N . GLY A 1 321 ? -21.429 1.934 11.837 1.00 85.88 321 GLY A N 1
ATOM 2465 C CA . GLY A 1 321 ? -19.986 2.119 11.705 1.00 85.88 321 GLY A CA 1
ATOM 2466 C C . GLY A 1 321 ? -19.238 1.866 13.003 1.00 85.88 321 GLY A C 1
ATOM 2467 O O . GLY A 1 321 ? -19.835 1.671 14.059 1.00 85.88 321 GLY A O 1
ATOM 2468 N N . PHE A 1 322 ? -17.915 1.859 12.911 1.00 90.12 322 PHE A N 1
ATOM 2469 C CA . PHE A 1 322 ? -17.042 1.791 14.073 1.00 90.12 322 PHE A CA 1
ATOM 2470 C C . PHE A 1 322 ? -15.839 2.709 13.903 1.00 90.12 322 PHE A C 1
ATOM 2472 O O . PHE A 1 322 ? -15.356 2.951 12.795 1.00 90.12 322 PHE A O 1
ATOM 2479 N N . SER A 1 323 ? -15.323 3.151 15.038 1.00 91.44 323 SER A N 1
ATOM 2480 C CA . SER A 1 323 ? -14.025 3.794 15.158 1.00 91.44 323 SER A CA 1
ATOM 2481 C C . SER A 1 323 ? -13.050 2.814 15.799 1.00 91.44 323 SER A C 1
ATOM 2483 O O . SER A 1 323 ? -13.395 2.109 16.749 1.00 91.44 323 SER A O 1
ATOM 2485 N N . LEU A 1 324 ? -11.836 2.746 15.267 1.00 91.94 324 LEU A N 1
ATOM 2486 C CA . LEU A 1 324 ? -10.792 1.824 15.688 1.00 91.94 324 LEU A CA 1
ATOM 2487 C C . LEU A 1 324 ? -9.512 2.609 15.966 1.00 91.94 324 LEU A C 1
ATOM 2489 O O . LEU A 1 324 ? -8.967 3.270 15.083 1.00 91.94 324 LEU A O 1
ATOM 2493 N N . TRP A 1 325 ? -8.998 2.492 17.186 1.00 92.62 325 TRP A N 1
ATOM 2494 C CA . TRP A 1 325 ? -7.714 3.054 17.582 1.00 92.62 325 TRP A CA 1
ATOM 2495 C C . TRP A 1 325 ? -6.735 1.923 17.847 1.00 92.62 325 TRP A C 1
ATOM 2497 O O . TRP A 1 325 ? -6.953 1.071 18.709 1.00 92.62 325 TRP A O 1
ATOM 2507 N N . LEU A 1 326 ? -5.630 1.932 17.115 1.00 90.06 326 LEU A N 1
ATOM 2508 C CA . LEU A 1 326 ? -4.582 0.928 17.210 1.00 90.06 326 LEU A CA 1
ATOM 2509 C C . LEU A 1 326 ? -3.346 1.591 17.792 1.00 90.06 326 LEU A C 1
ATOM 2511 O O . LEU A 1 326 ? -2.871 2.596 17.269 1.00 90.06 326 LEU A O 1
ATOM 2515 N N . ARG A 1 327 ? -2.794 1.018 18.854 1.00 88.25 327 ARG A N 1
ATOM 2516 C CA . ARG A 1 327 ? -1.476 1.379 19.362 1.00 88.25 327 ARG A CA 1
ATOM 2517 C C . ARG A 1 327 ? -0.537 0.210 19.116 1.00 88.25 327 ARG A C 1
ATOM 2519 O O . ARG A 1 327 ? -0.608 -0.792 19.830 1.00 88.25 327 ARG A O 1
ATOM 2526 N N . PRO A 1 328 ? 0.323 0.306 18.110 1.00 81.25 328 PRO A N 1
ATOM 2527 C CA . PRO A 1 328 ? 1.300 -0.723 17.814 1.00 81.25 328 PRO A CA 1
ATOM 2528 C C . PRO A 1 328 ? 2.409 -0.692 18.853 1.00 81.25 328 PRO A C 1
ATOM 2530 O O . PRO A 1 328 ? 2.633 0.340 19.494 1.00 81.25 328 PRO A O 1
ATOM 2533 N N . LYS A 1 329 ? 3.140 -1.796 18.997 1.00 79.12 329 LYS A N 1
ATOM 2534 C CA . LYS A 1 329 ? 4.361 -1.760 19.800 1.00 79.12 329 LYS A CA 1
ATOM 2535 C C . LYS A 1 329 ? 5.340 -0.745 19.234 1.00 79.12 329 LYS A C 1
ATOM 2537 O O . LYS A 1 329 ? 5.466 -0.593 18.019 1.00 79.12 329 LYS A O 1
ATOM 2542 N N . ALA A 1 330 ? 6.024 -0.058 20.144 1.00 66.69 330 ALA A N 1
ATOM 2543 C CA . ALA A 1 330 ? 7.060 0.886 19.776 1.00 66.69 330 ALA A CA 1
ATOM 2544 C C . ALA A 1 330 ? 8.073 0.217 18.839 1.00 66.69 330 ALA A C 1
ATOM 2546 O O . ALA A 1 330 ? 8.503 -0.916 19.074 1.00 66.69 330 ALA A O 1
ATOM 2547 N N . THR A 1 331 ? 8.452 0.935 17.784 1.00 64.44 331 THR A N 1
ATOM 2548 C CA . THR A 1 331 ? 9.590 0.549 16.948 1.00 64.44 331 THR A CA 1
ATOM 2549 C C . THR A 1 331 ? 10.872 0.564 17.789 1.00 64.44 331 THR A C 1
ATOM 2551 O O . THR A 1 331 ? 10.866 1.016 18.937 1.00 64.44 331 THR A O 1
ATOM 2554 N N . GLN A 1 332 ? 11.990 0.082 17.236 1.00 56.81 332 GLN A N 1
ATOM 2555 C CA . GLN A 1 332 ? 13.288 0.050 17.934 1.00 56.81 332 GLN A CA 1
ATOM 2556 C C . GLN A 1 332 ? 13.701 1.409 18.543 1.00 56.81 332 GLN A C 1
ATOM 2558 O O . GLN A 1 332 ? 14.430 1.436 19.529 1.00 56.81 332 GLN A O 1
ATOM 2563 N N . ASP A 1 333 ? 13.148 2.517 18.042 1.00 55.03 333 ASP A N 1
ATOM 2564 C CA . ASP A 1 333 ? 13.381 3.879 18.536 1.00 55.03 333 ASP A CA 1
ATOM 2565 C C . ASP A 1 333 ? 12.560 4.252 19.791 1.00 55.03 333 ASP A C 1
ATOM 2567 O O . ASP A 1 333 ? 12.595 5.398 20.246 1.00 55.03 333 ASP A O 1
ATOM 2571 N N . GLY A 1 334 ? 11.769 3.324 20.340 1.00 57.03 334 GLY A N 1
ATOM 2572 C CA . GLY A 1 334 ? 11.058 3.480 21.614 1.00 57.03 334 GLY A CA 1
ATOM 2573 C C . GLY A 1 334 ? 9.843 4.416 21.591 1.00 57.03 334 GLY A C 1
ATOM 2574 O O . GLY A 1 334 ? 9.300 4.738 22.648 1.00 57.03 334 GLY A O 1
ATOM 2575 N N . ARG A 1 335 ? 9.384 4.869 20.417 1.00 58.34 335 ARG A N 1
ATOM 2576 C CA . ARG A 1 335 ? 8.224 5.773 20.292 1.00 58.34 335 ARG A CA 1
ATOM 2577 C C . ARG A 1 335 ? 6.921 4.995 20.089 1.00 58.34 335 ARG A C 1
ATOM 2579 O O . ARG A 1 335 ? 6.825 4.184 19.174 1.00 58.34 335 ARG A O 1
ATOM 2586 N N . SER A 1 336 ? 5.898 5.286 20.897 1.00 58.81 336 SER A N 1
ATOM 2587 C CA . SER A 1 336 ? 4.548 4.717 20.754 1.00 58.81 336 SER A CA 1
ATOM 2588 C C . SER A 1 336 ? 3.654 5.584 19.866 1.00 58.81 336 SER A C 1
ATOM 2590 O O . SER A 1 336 ? 3.550 6.789 20.101 1.00 58.81 336 SER A O 1
ATOM 2592 N N . ILE A 1 337 ? 2.964 4.979 18.900 1.00 67.00 337 ILE A N 1
ATOM 2593 C CA . ILE A 1 337 ? 2.069 5.656 17.945 1.00 67.00 337 ILE A CA 1
ATOM 2594 C C . ILE A 1 337 ? 0.626 5.252 18.239 1.00 67.00 337 ILE A C 1
ATOM 2596 O O . ILE A 1 337 ? 0.380 4.097 18.558 1.00 67.00 337 ILE A O 1
ATOM 2600 N N . THR A 1 338 ? -0.337 6.168 18.101 1.00 69.44 338 THR A N 1
ATOM 2601 C CA . THR A 1 338 ? -1.759 5.790 18.023 1.00 69.44 338 THR A CA 1
ATOM 2602 C C . THR A 1 338 ? -2.274 6.068 16.619 1.00 69.44 338 THR A C 1
ATOM 2604 O O . THR A 1 338 ? -2.247 7.204 16.151 1.00 69.44 338 THR A O 1
ATOM 2607 N N . LEU A 1 339 ? -2.723 5.019 15.947 1.00 72.69 339 LEU A N 1
ATOM 2608 C CA . LEU A 1 339 ? -3.356 5.072 14.641 1.00 72.69 339 LEU A CA 1
ATOM 2609 C C . LEU A 1 339 ? -4.867 5.050 14.806 1.00 72.69 339 LEU A C 1
ATOM 2611 O O . LEU A 1 339 ? -5.387 4.467 15.756 1.00 72.69 339 LEU A O 1
ATOM 2615 N N . PHE A 1 340 ? -5.549 5.666 13.852 1.00 72.69 340 PHE A N 1
ATOM 2616 C CA . PHE A 1 340 ? -6.995 5.773 13.823 1.00 72.69 340 PHE A CA 1
ATOM 2617 C C . PHE A 1 340 ? -7.529 5.288 12.478 1.00 72.69 340 PHE A C 1
ATOM 2619 O O . PHE A 1 340 ? -7.014 5.668 11.420 1.00 72.69 340 PHE A O 1
ATOM 2626 N N . ALA A 1 341 ? -8.567 4.465 12.540 1.00 67.12 341 ALA A N 1
ATOM 2627 C CA . ALA A 1 341 ? -9.313 3.967 11.402 1.00 67.12 341 ALA A CA 1
ATOM 2628 C C . ALA A 1 341 ? -10.813 4.089 11.665 1.00 67.12 341 ALA A C 1
ATOM 2630 O O . ALA A 1 341 ? -11.266 3.964 12.801 1.00 67.12 341 ALA A O 1
ATOM 2631 N N . GLU A 1 342 ? -11.576 4.247 10.593 1.00 64.81 342 GLU A N 1
ATOM 2632 C CA . GLU A 1 342 ? -13.030 4.133 10.602 1.00 64.81 342 GLU A CA 1
ATOM 2633 C C . GLU A 1 342 ? -13.428 3.069 9.584 1.00 64.81 342 GLU A C 1
ATOM 2635 O O . GLU A 1 342 ? -12.766 2.920 8.552 1.00 64.81 342 GLU A O 1
ATOM 2640 N N . GLY A 1 343 ? -14.490 2.329 9.884 1.00 65.94 343 GLY A N 1
ATOM 2641 C CA . GLY A 1 343 ? -15.036 1.301 9.003 1.00 65.94 343 GLY A CA 1
ATOM 2642 C C . GLY A 1 343 ? -16.541 1.142 9.181 1.00 65.94 343 GLY A C 1
ATOM 2643 O O . GLY A 1 343 ? -17.158 1.778 10.043 1.00 65.94 343 GLY A O 1
ATOM 2644 N N . LYS A 1 344 ? -17.151 0.298 8.345 1.00 70.81 344 LYS A N 1
ATOM 2645 C CA . LYS A 1 344 ? -18.602 0.067 8.353 1.00 70.81 344 LYS A CA 1
ATOM 2646 C C . LYS A 1 344 ? -18.924 -1.262 9.022 1.00 70.81 344 LYS A C 1
ATOM 2648 O O . LYS A 1 344 ? -18.378 -2.302 8.667 1.00 70.81 344 LYS A O 1
ATOM 2653 N N . LEU A 1 345 ? -19.870 -1.261 9.954 1.00 62.78 345 LEU A N 1
ATOM 2654 C CA . LEU A 1 345 ? -20.394 -2.507 10.499 1.00 62.78 345 LEU A CA 1
ATOM 2655 C C . LEU A 1 345 ? -21.351 -3.140 9.502 1.00 62.78 345 LEU A C 1
ATOM 2657 O O . LEU A 1 345 ? -22.268 -2.498 8.989 1.00 62.78 345 LEU A O 1
ATOM 2661 N N . ARG A 1 346 ? -21.159 -4.435 9.265 1.00 63.25 346 ARG A N 1
ATOM 2662 C CA . ARG A 1 346 ? -22.113 -5.262 8.532 1.00 63.25 346 ARG A CA 1
ATOM 2663 C C . ARG A 1 346 ? -22.653 -6.296 9.498 1.00 63.25 346 ARG A C 1
ATOM 2665 O O . ARG A 1 346 ? -22.164 -7.417 9.536 1.00 63.25 346 ARG A O 1
ATOM 2672 N N . LEU A 1 347 ? -23.624 -5.892 10.310 1.00 58.66 347 LEU A N 1
ATOM 2673 C CA . LEU A 1 347 ? -24.355 -6.833 11.153 1.00 58.66 347 LEU A CA 1
ATOM 2674 C C . LEU A 1 347 ? -25.135 -7.793 10.250 1.00 58.66 347 LEU A C 1
ATOM 2676 O O . LEU A 1 347 ? -25.640 -7.380 9.202 1.00 58.66 347 LEU A O 1
ATOM 2680 N N . ALA A 1 348 ? -25.231 -9.061 10.647 1.00 51.16 348 ALA A N 1
ATOM 2681 C CA . ALA A 1 348 ? -26.063 -10.048 9.971 1.00 51.16 348 ALA A CA 1
ATOM 2682 C C . ALA A 1 348 ? -27.546 -9.681 10.146 1.00 51.16 348 ALA A C 1
ATOM 2684 O O . ALA A 1 348 ? -28.256 -10.240 10.976 1.00 51.16 348 ALA A O 1
ATOM 2685 N N . ILE A 1 349 ? -28.035 -8.713 9.371 1.00 48.97 349 ILE A N 1
ATOM 2686 C CA . ILE A 1 349 ? -29.464 -8.411 9.255 1.00 48.97 349 ILE A CA 1
ATOM 2687 C C . ILE A 1 349 ? -30.050 -9.364 8.205 1.00 48.97 349 ILE A C 1
ATOM 2689 O O . ILE A 1 349 ? -30.632 -8.952 7.207 1.00 48.97 349 ILE A O 1
ATOM 2693 N N . GLU A 1 350 ? -29.864 -10.668 8.394 1.00 40.91 350 GLU A N 1
ATOM 2694 C CA . GLU A 1 350 ? -30.589 -11.667 7.618 1.00 40.91 350 GLU A CA 1
ATOM 2695 C C . GLU A 1 350 ? -31.856 -12.039 8.395 1.00 40.91 350 GLU A C 1
ATOM 2697 O O . GLU A 1 350 ? -31.820 -12.788 9.367 1.00 40.91 350 GLU A O 1
ATOM 2702 N N . GLY A 1 351 ? -33.001 -11.486 7.973 1.00 41.53 351 GLY A N 1
ATOM 2703 C CA . GLY A 1 351 ? -34.282 -12.176 8.168 1.00 41.53 351 GLY A CA 1
ATOM 2704 C C . GLY A 1 351 ? -35.389 -11.525 9.005 1.00 41.53 351 GLY A C 1
ATOM 2705 O O . GLY A 1 351 ? -36.357 -12.222 9.282 1.00 41.53 351 GLY A O 1
ATOM 2706 N N . ARG A 1 352 ? -35.342 -10.237 9.388 1.00 37.88 352 ARG A N 1
ATOM 2707 C CA . ARG A 1 352 ? -36.489 -9.589 10.089 1.00 37.88 352 ARG A CA 1
ATOM 2708 C C . ARG A 1 352 ? -37.355 -8.641 9.246 1.00 37.88 352 ARG A C 1
ATOM 2710 O O . ARG A 1 352 ? -38.277 -8.032 9.776 1.00 37.88 352 ARG A O 1
ATOM 2717 N N . HIS A 1 353 ? -37.129 -8.572 7.934 1.00 38.16 353 HIS A N 1
ATOM 2718 C CA . HIS A 1 353 ? -38.070 -7.948 6.996 1.00 38.16 353 HIS A CA 1
ATOM 2719 C C . HIS A 1 353 ? -38.584 -8.976 5.980 1.00 38.16 353 HIS A C 1
ATOM 2721 O O . HIS A 1 353 ? -38.222 -8.948 4.804 1.00 38.16 353 HIS A O 1
ATOM 2727 N N . ARG A 1 354 ? -39.419 -9.902 6.455 1.00 38.31 354 ARG A N 1
ATOM 2728 C CA . ARG A 1 354 ? -40.488 -10.527 5.670 1.00 38.31 354 ARG A CA 1
ATOM 2729 C C . ARG A 1 354 ? -41.743 -10.600 6.516 1.00 38.31 354 ARG A C 1
ATOM 2731 O O . ARG A 1 354 ? -41.599 -10.946 7.709 1.00 38.31 354 ARG A O 1
#

Foldseek 3Di:
DDDPDDVVVVVVVVVVVVVVVVCVVLVPPVNLLVLQVVLLVVLLVVLADPPAPDDDDDDDDDPPRPALPVLLCVQCVCVVVVHQGAAEDEDSDAQDQDLVSLVRVLSSLVSCQQSLHAYEYEHEPPPVPPDPDCDPRSNVVSQADPSLLRYAYEDDWFAQDPDDPDSSRTYGRSSLLSSLQNNVCRVQVALALASDQPQSSQRRQRPDAADVVVLVVVVQQRHQGQGRNRGSPAQFGSHHQDQQDDDPVSVQVSVLSVLSGHNSSSSRQSVVQSVLQSVLQVDDPPPVDSQVVSLVVCCVQDDDSHQFPDKGKDDDPPFQKIKIWTWGQDDPVRDIHIYIDIHGRDYNPPDPPD

pLDDT: mean 79.97, std 13.97, range [37.88, 97.19]

Radius of gyration: 23.96 Å; chains: 1; bounding box: 83×47×81 Å

Secondary structure (DSSP, 8-state):
------HHHHHHHHHHHHHHHHHHHHTSHHHHHHHHHHHHHHHHHHHS-TTSS---------TTT--HHHHHHHHHHHHHHTPPPP-EEEEEEE--SSHHHHHHHHHHHHHHHHTT-EEEEE----STTS--S----TTHHHHHSGGGGGEEEEE-EEE-SSS---GGGEEEHHHHHHHHHHHHHHHHSS--S-----HHHHHS--TTPBPHHHHHHHHTTTEEEPBTTS--TT-B-SPPPPP--SSHHHHHHHHHHHHTTBHHHHHHHHHHHHHHHHHHTTS-TT-S-HHHHHHHHHGGGBSTTSSEEEEEEE--TT-SEEEEEEEEPPPTT-----EEEEEE------SS--

Sequence (354 aa):
MGKHFDPEWAIERLDVLIESQIRAILGVPQVRRLIATWRSIAHLVEALDPDAPVSLALLACASGELDADPLRAVLEAPCASGDPPWTLCVVDEDIARHREEAGRLGACAYVAAERHALLLFGVEPEDTTTDLAPAYDPFMSVRYAEQSRNVALCLPRVNLDDGLATTEGSVRASVIVAAAIARHYKERGDCEPYLPPHRSLVAARMAHGYDDATCHALAERGYCALSSTGHAPEAVTYRRPLYMGRSEEGRVAGFNHRASCLISWALMTNRWTIAVELRSRHLAPDDADPTAALQTWLERFVGTGRPLEKVLVQVPAEQLGFSLWLRPKATQDGRSITLFAEGKLRLAIEGRHR